Protein AF-A0A1E1MV03-F1 (afdb_monomer_lite)

Organism: Rhynchosporium secalis (NCBI:txid38038)

Sequence (257 aa):
MDQTIGVPTTKFIETSKAFRKHVPEEVHEWYLGQHVKPTSQPSYDAFQYYTRLSGRIHGRNLVVDVDIGSNMWRLMNLSSTDSVNEWMGYHSKKLLHQEIGTISNITVPQETLIANGTFTLPKSSDPQYKEWKTLYIPELEIFVTDMKKFLTEYKYEPFLRVFSQQNFNTSKSAKQQGEKSMPENWSQEPHDREIMRMAAFGAGRGKLTMCVREYEHYMGDEAASYVFGGISQTELVPFAIIAALRQRYTETQKRGT

Secondary structure (DSSP, 8-state):
----------EEEEE---SSTTS---EEEEEEEEEE---SS----TTSEEEEEEEEETTEEEEEEEETTTTEEEEEEESS--HHHHIIIIIHHHGGGS--------PPPPEEEEEEEE-BPPPS--TTSTT---EEEGGGTEEETTHHHHHHBGGGGGG-EEEESTT----S-HHHHHHHTS-SS--SSPPTTEEEEES-SSS-SSS--EEE--STTSSS-HHHHTT--S--TTTHHHHHHHHHHHHHHHHTT-SB-

pLDDT: mean 73.84, std 18.38, range [27.19, 98.06]

Structure (mmCIF, N/CA/C/O backbone):
data_AF-A0A1E1MV03-F1
#
_entry.id   AF-A0A1E1MV03-F1
#
loop_
_atom_site.group_PDB
_atom_site.id
_atom_site.type_symbol
_atom_site.label_atom_id
_atom_site.label_alt_id
_atom_site.label_comp_id
_atom_site.label_asym_id
_atom_site.label_entity_id
_atom_site.label_seq_id
_atom_site.pdbx_PDB_ins_code
_atom_site.Cartn_x
_atom_site.Cartn_y
_atom_site.Cartn_z
_atom_site.occupancy
_atom_site.B_iso_or_equiv
_atom_site.auth_seq_id
_atom_site.auth_comp_id
_atom_site.auth_asym_id
_atom_site.auth_atom_id
_atom_site.pdbx_PDB_model_num
ATOM 1 N N . MET A 1 1 ? -19.803 19.489 -19.032 1.00 32.94 1 MET A N 1
ATOM 2 C CA . MET A 1 1 ? -19.034 18.230 -18.982 1.00 32.94 1 MET A CA 1
ATOM 3 C C . MET A 1 1 ? -18.950 17.848 -17.522 1.00 32.94 1 MET A C 1
ATOM 5 O O . MET A 1 1 ? -18.260 18.540 -16.784 1.00 32.94 1 MET A O 1
ATOM 9 N N . ASP A 1 2 ? -19.720 16.847 -17.102 1.00 27.19 2 ASP A N 1
ATOM 10 C CA . ASP A 1 2 ? -19.677 16.338 -15.732 1.00 27.19 2 ASP A CA 1
ATOM 11 C C . ASP A 1 2 ? -18.295 15.748 -15.460 1.00 27.19 2 ASP A C 1
ATOM 13 O O . ASP A 1 2 ? -17.947 14.672 -15.946 1.00 27.19 2 ASP A O 1
ATOM 17 N N . GLN A 1 3 ? -17.479 16.479 -14.702 1.00 32.75 3 GLN A N 1
ATOM 18 C CA . GLN A 1 3 ? -16.301 15.914 -14.068 1.00 32.75 3 GLN A CA 1
ATOM 19 C C . GLN A 1 3 ? -16.806 15.064 -12.907 1.00 32.75 3 GLN A C 1
ATOM 21 O O . GLN A 1 3 ? -16.919 15.536 -11.779 1.00 32.75 3 GLN A O 1
ATOM 26 N N . THR A 1 4 ? -17.145 13.805 -13.180 1.00 38.56 4 THR A N 1
ATOM 27 C CA . THR A 1 4 ? -17.247 12.811 -12.115 1.00 38.56 4 THR A CA 1
ATOM 28 C C . THR A 1 4 ? -15.887 12.766 -11.433 1.00 38.56 4 THR A C 1
ATOM 30 O O . THR A 1 4 ? -14.943 12.177 -11.963 1.00 38.56 4 THR A O 1
ATOM 33 N N . ILE A 1 5 ? -15.780 13.444 -10.288 1.00 44.41 5 ILE A N 1
ATOM 34 C CA . ILE A 1 5 ? -14.702 13.274 -9.319 1.00 44.41 5 ILE A CA 1
ATOM 35 C C . ILE A 1 5 ? -14.559 11.765 -9.157 1.00 44.41 5 ILE A C 1
ATOM 37 O O . ILE A 1 5 ? -15.505 11.096 -8.741 1.00 44.41 5 ILE A O 1
ATOM 41 N N . GLY A 1 6 ? -13.434 11.215 -9.617 1.00 49.38 6 GLY A N 1
ATOM 42 C CA . GLY A 1 6 ? -13.245 9.773 -9.671 1.00 49.38 6 GLY A CA 1
ATOM 43 C C . GLY A 1 6 ? -13.459 9.196 -8.281 1.00 49.38 6 GLY A C 1
ATOM 44 O O . GLY A 1 6 ? -12.693 9.500 -7.369 1.00 49.38 6 GLY A O 1
ATOM 45 N N . VAL A 1 7 ? -14.516 8.399 -8.104 1.00 52.88 7 VAL A N 1
ATOM 46 C CA . VAL A 1 7 ? -14.762 7.708 -6.838 1.00 52.88 7 VAL A CA 1
ATOM 47 C C . VAL A 1 7 ? -13.507 6.882 -6.542 1.00 52.88 7 VAL A C 1
ATOM 49 O O . VAL A 1 7 ? -13.113 6.071 -7.390 1.00 52.88 7 VAL A O 1
ATOM 52 N N . PRO A 1 8 ? -12.826 7.098 -5.400 1.00 61.25 8 PRO A N 1
ATOM 53 C CA . PRO A 1 8 ? -11.592 6.390 -5.106 1.00 61.25 8 PRO A CA 1
ATOM 54 C C . PRO A 1 8 ? -11.858 4.885 -5.125 1.00 61.25 8 PRO A C 1
ATOM 56 O O . PRO A 1 8 ? -12.800 4.398 -4.500 1.00 61.25 8 PRO A O 1
ATOM 59 N N . THR A 1 9 ? -11.040 4.153 -5.883 1.00 66.19 9 THR A N 1
ATOM 60 C CA . THR A 1 9 ? -11.111 2.693 -5.959 1.00 66.19 9 THR A CA 1
ATOM 61 C C . THR A 1 9 ? -10.779 2.126 -4.585 1.00 66.19 9 THR A C 1
ATOM 63 O O . THR A 1 9 ? -9.642 2.237 -4.139 1.00 66.19 9 THR A O 1
ATOM 66 N N . THR A 1 10 ? -11.773 1.556 -3.912 1.00 80.81 10 THR A N 1
ATOM 67 C CA . THR A 1 10 ? -11.612 0.971 -2.573 1.00 80.81 10 THR A CA 1
ATOM 68 C C . THR A 1 10 ? -11.883 -0.517 -2.508 1.00 80.81 10 THR A C 1
ATOM 70 O O . THR A 1 10 ? -11.668 -1.123 -1.466 1.00 80.81 10 THR A O 1
ATOM 73 N N . LYS A 1 11 ? -12.333 -1.106 -3.614 1.00 87.00 11 LYS A N 1
ATOM 74 C CA . LYS A 1 11 ? -12.396 -2.548 -3.800 1.00 87.00 11 LYS A CA 1
ATOM 75 C C . LYS A 1 11 ? -11.486 -2.920 -4.958 1.00 87.00 11 LYS A C 1
ATOM 77 O O . LYS A 1 11 ? -11.625 -2.358 -6.047 1.00 87.00 11 LYS A O 1
ATOM 82 N N . PHE A 1 12 ? -10.591 -3.863 -4.720 1.00 85.62 12 PHE A N 1
ATOM 83 C CA . PHE A 1 12 ? -9.707 -4.431 -5.723 1.00 85.62 12 PHE A CA 1
ATOM 84 C C . PHE A 1 12 ? -10.009 -5.912 -5.875 1.00 85.62 12 PHE A C 1
ATOM 86 O O . PHE A 1 12 ? -10.357 -6.587 -4.908 1.00 85.62 12 PHE A O 1
ATOM 93 N N . ILE A 1 13 ? -9.904 -6.380 -7.111 1.00 85.00 13 ILE A N 1
ATOM 94 C CA . ILE A 1 13 ? -10.060 -7.782 -7.461 1.00 85.00 13 ILE A CA 1
ATOM 95 C C . ILE A 1 13 ? -8.696 -8.259 -7.930 1.00 85.00 13 ILE A C 1
ATOM 97 O O . ILE A 1 13 ? -8.149 -7.714 -8.889 1.00 85.00 13 ILE A O 1
ATOM 101 N N . GLU A 1 14 ? -8.153 -9.238 -7.230 1.00 81.88 14 GLU A N 1
ATOM 102 C CA . GLU A 1 14 ? -6.988 -9.991 -7.658 1.00 81.88 14 GLU A CA 1
ATOM 103 C C . GLU A 1 14 ? -7.480 -11.230 -8.407 1.00 81.88 14 GLU A C 1
ATOM 105 O O . GLU A 1 14 ? -8.328 -11.982 -7.926 1.00 81.88 14 GLU A O 1
ATOM 110 N N . THR A 1 15 ? -6.952 -11.394 -9.615 1.00 75.62 15 THR A N 1
ATOM 111 C CA . THR A 1 15 ? -7.171 -12.556 -10.475 1.00 75.62 15 THR A CA 1
ATOM 112 C C . THR A 1 15 ? -5.808 -13.153 -10.783 1.00 75.62 15 THR A C 1
ATOM 114 O O . THR A 1 15 ? -4.986 -12.487 -11.423 1.00 75.62 15 THR A O 1
ATOM 117 N N . SER A 1 16 ? -5.561 -14.387 -10.354 1.00 66.75 16 SER A N 1
ATOM 118 C CA . SER A 1 16 ? -4.371 -15.131 -10.758 1.00 66.75 16 SER A CA 1
ATOM 119 C C . SER A 1 16 ? -4.636 -15.788 -12.111 1.00 66.75 16 SER A C 1
ATOM 121 O O . SER A 1 16 ? -5.522 -16.629 -12.274 1.00 66.75 16 SER A O 1
ATOM 123 N N . LYS A 1 17 ? -3.876 -15.392 -13.135 1.00 59.03 17 LYS A N 1
ATOM 124 C CA . LYS A 1 17 ? -3.863 -16.144 -14.392 1.00 59.03 17 LYS A CA 1
ATOM 125 C C . LYS A 1 17 ? -2.890 -17.291 -14.212 1.00 59.03 17 LYS A C 1
ATOM 127 O O . LYS A 1 17 ? -1.735 -17.171 -14.604 1.00 59.03 17 LYS A O 1
ATOM 132 N N . ALA A 1 18 ? -3.378 -18.395 -13.651 1.00 51.00 18 ALA A N 1
ATOM 133 C CA . ALA A 1 18 ? -2.591 -19.610 -13.551 1.00 51.00 18 ALA A CA 1
ATOM 134 C C . ALA A 1 18 ? -1.986 -19.939 -14.925 1.00 51.00 18 ALA A C 1
ATOM 136 O O . ALA A 1 18 ? -2.701 -20.180 -15.902 1.00 51.00 18 ALA A O 1
ATOM 137 N N . PHE A 1 19 ? -0.655 -19.983 -15.004 1.00 47.25 19 PHE A N 1
ATOM 138 C CA . PHE A 1 19 ? 0.051 -20.396 -16.221 1.00 47.25 19 PHE A CA 1
ATOM 139 C C . PHE A 1 19 ? -0.283 -21.855 -16.604 1.00 47.25 19 PHE A C 1
ATOM 141 O O . PHE A 1 19 ? -0.036 -22.300 -17.727 1.00 47.25 19 PHE A O 1
ATOM 148 N N . ARG A 1 20 ? -0.889 -22.619 -15.680 1.00 47.34 20 ARG A N 1
ATOM 149 C CA . ARG A 1 20 ? -1.294 -24.017 -15.853 1.00 47.34 20 ARG A CA 1
ATOM 150 C C . ARG A 1 20 ? -2.813 -24.142 -16.012 1.00 47.34 20 ARG A C 1
ATOM 152 O O . ARG A 1 20 ? -3.569 -23.765 -15.125 1.00 47.34 20 ARG A O 1
ATOM 159 N N . LYS A 1 21 ? -3.238 -24.784 -17.109 1.00 47.09 21 LYS A N 1
ATOM 160 C CA . LYS A 1 21 ? -4.629 -25.014 -17.573 1.00 47.09 21 LYS A CA 1
ATOM 161 C C . LYS A 1 21 ? -5.604 -25.704 -16.586 1.00 47.09 21 LYS A C 1
ATOM 163 O O . LYS A 1 21 ? -6.728 -25.997 -16.985 1.00 47.09 21 LYS A O 1
ATOM 168 N N . HIS A 1 22 ? -5.213 -25.991 -15.343 1.00 46.56 22 HIS A N 1
ATOM 169 C CA . HIS A 1 22 ? -5.982 -26.837 -14.415 1.00 46.56 22 HIS A CA 1
ATOM 170 C C . HIS A 1 22 ? -6.118 -26.303 -12.980 1.00 46.56 22 HIS A C 1
ATOM 172 O O . HIS A 1 22 ? 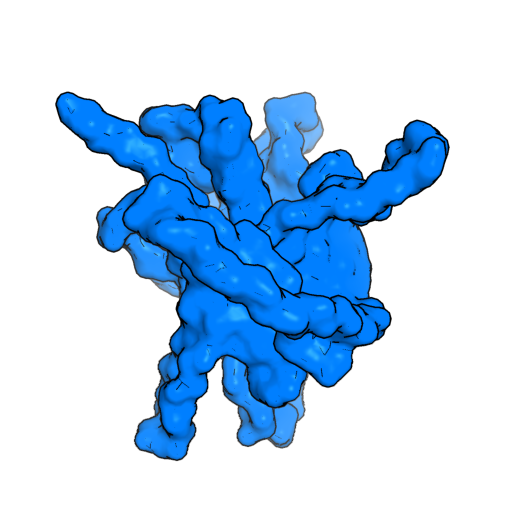-6.673 -27.010 -12.144 1.00 46.56 22 HIS A O 1
ATOM 178 N N . VAL A 1 23 ? -5.660 -25.083 -12.677 1.00 53.06 23 VAL A N 1
ATOM 179 C CA . VAL A 1 23 ? -5.950 -24.445 -11.380 1.00 53.06 23 VAL A CA 1
ATOM 180 C C . VAL A 1 23 ? -7.194 -23.563 -11.551 1.00 53.06 23 VAL A C 1
ATOM 182 O O . VAL A 1 23 ? -7.203 -22.749 -12.478 1.00 53.06 23 VAL A O 1
ATOM 185 N N . PRO A 1 24 ? -8.257 -23.735 -10.738 1.00 55.41 24 PRO A N 1
ATOM 186 C CA . PRO A 1 24 ? -9.408 -22.838 -10.762 1.00 55.41 24 PRO A CA 1
ATOM 187 C C . PRO A 1 24 ? -8.958 -21.390 -10.553 1.00 55.41 24 PRO A C 1
ATOM 189 O O . PRO A 1 24 ? -8.095 -21.133 -9.719 1.00 55.41 24 PRO A O 1
ATOM 192 N N . GLU A 1 25 ? -9.538 -20.454 -11.301 1.00 60.59 25 GLU A N 1
ATOM 193 C CA . GLU A 1 25 ? -9.303 -19.025 -11.091 1.00 60.59 25 GLU A CA 1
ATOM 194 C C . GLU A 1 25 ? -9.813 -18.647 -9.691 1.00 60.59 25 GLU A C 1
ATOM 196 O O . GLU A 1 25 ? -11.020 -18.628 -9.441 1.00 60.59 25 GLU A O 1
ATOM 201 N N . GLU A 1 26 ? -8.894 -18.407 -8.752 1.00 63.81 26 GLU A N 1
ATOM 202 C CA . GLU A 1 26 ? -9.243 -17.873 -7.440 1.00 63.81 26 GLU A CA 1
ATOM 203 C C . GLU A 1 26 ? -9.397 -16.356 -7.563 1.00 63.81 26 GLU A C 1
ATOM 205 O O . GLU A 1 26 ? -8.480 -15.640 -7.968 1.00 63.81 26 GLU A O 1
ATOM 210 N N . VAL A 1 27 ? -10.593 -15.868 -7.238 1.00 72.38 27 VAL A N 1
ATOM 211 C CA . VAL A 1 27 ? -10.884 -14.436 -7.185 1.00 72.38 27 VAL A CA 1
ATOM 212 C C . VAL A 1 27 ? -10.707 -13.978 -5.746 1.00 72.38 27 VAL A C 1
ATOM 214 O O . VAL A 1 27 ? -11.454 -14.396 -4.856 1.00 72.38 27 VAL A O 1
ATOM 217 N N . HIS A 1 28 ? -9.730 -13.106 -5.517 1.00 83.12 28 HIS A N 1
ATOM 218 C CA . HIS A 1 28 ? -9.475 -12.527 -4.204 1.00 83.12 28 HIS A CA 1
ATOM 219 C C . HIS A 1 28 ? -9.938 -11.073 -4.168 1.00 83.12 28 HIS A C 1
ATOM 221 O O . HIS A 1 28 ? -9.648 -10.275 -5.060 1.00 83.12 28 HIS A O 1
ATOM 227 N N . GLU A 1 29 ? -10.685 -10.722 -3.126 1.00 89.69 29 GLU A N 1
ATOM 228 C CA . GLU A 1 29 ? -11.199 -9.370 -2.941 1.00 89.69 29 GLU A CA 1
ATOM 229 C C . GLU A 1 29 ? -10.409 -8.647 -1.857 1.00 89.69 29 GLU A C 1
ATOM 231 O O . GLU A 1 29 ? -10.192 -9.173 -0.762 1.00 89.69 29 GLU A O 1
ATOM 236 N N . TRP A 1 30 ? -10.021 -7.416 -2.170 1.00 91.88 30 TRP A N 1
ATOM 237 C CA . TRP A 1 30 ? -9.273 -6.548 -1.276 1.00 91.88 30 TRP A CA 1
ATOM 238 C C . TRP A 1 30 ? -10.009 -5.233 -1.067 1.00 91.88 30 TRP A C 1
ATOM 240 O O . TRP A 1 30 ? -10.525 -4.635 -2.014 1.00 91.88 30 TRP A O 1
ATOM 250 N N . TYR A 1 31 ? -10.013 -4.754 0.170 1.00 93.19 31 TYR A N 1
ATOM 251 C CA . TYR A 1 31 ? -10.761 -3.584 0.603 1.00 93.19 31 TYR A CA 1
ATOM 252 C C . TYR A 1 31 ? -9.829 -2.542 1.208 1.00 93.19 31 TYR A C 1
ATOM 254 O O . TYR A 1 31 ? -9.011 -2.860 2.065 1.00 93.19 31 TYR A O 1
ATOM 262 N N . LEU A 1 32 ? -9.957 -1.293 0.765 1.00 93.75 32 LEU A N 1
ATOM 263 C CA . LEU A 1 32 ? -9.176 -0.154 1.237 1.00 93.75 32 LEU A CA 1
ATOM 264 C C . LEU A 1 32 ? -10.073 0.792 2.035 1.00 93.75 32 LEU A C 1
ATOM 266 O O . LEU A 1 32 ? -10.934 1.473 1.470 1.00 93.75 32 LEU A O 1
ATOM 270 N N . GLY A 1 33 ? -9.876 0.816 3.350 1.00 92.31 33 GLY A N 1
ATOM 271 C CA . GLY A 1 33 ? -10.634 1.635 4.292 1.00 92.31 33 GLY A CA 1
ATOM 272 C C . GLY A 1 33 ? -9.745 2.614 5.054 1.00 92.31 33 GLY A C 1
ATOM 273 O O . GLY A 1 33 ? -8.547 2.395 5.223 1.00 92.31 33 GLY A O 1
ATOM 274 N N . GLN A 1 34 ? -10.332 3.715 5.519 1.00 91.94 34 GLN A N 1
ATOM 275 C CA . GLN A 1 34 ? -9.662 4.670 6.406 1.00 91.94 34 GLN A CA 1
ATOM 276 C C . GLN A 1 34 ? -10.035 4.382 7.856 1.00 91.94 34 GLN A C 1
ATOM 278 O O . GLN A 1 34 ? -11.203 4.137 8.157 1.00 91.94 34 GLN A O 1
ATOM 283 N N . HIS A 1 35 ? -9.042 4.435 8.740 1.00 92.94 35 HIS A N 1
ATOM 284 C CA . HIS A 1 35 ? -9.184 4.106 10.153 1.00 92.94 35 HIS A CA 1
ATOM 285 C C . HIS A 1 35 ? -8.615 5.206 11.035 1.00 92.94 35 HIS A C 1
ATOM 287 O O . HIS A 1 35 ? -7.607 5.841 10.712 1.00 92.94 35 HIS A O 1
ATOM 293 N N . VAL A 1 36 ? -9.262 5.384 12.184 1.00 90.81 36 VAL A N 1
ATOM 294 C CA . VAL A 1 36 ? -8.846 6.315 13.231 1.00 90.81 36 VAL A CA 1
ATOM 295 C C . VAL A 1 36 ? -8.849 5.560 14.554 1.00 90.81 36 VAL A C 1
ATOM 297 O O . VAL A 1 36 ? -9.871 5.005 14.952 1.00 90.81 36 VAL A O 1
ATOM 300 N N . LYS A 1 37 ? -7.699 5.524 15.227 1.00 89.88 37 LYS A N 1
ATOM 301 C CA . LYS A 1 37 ? -7.509 4.882 16.532 1.00 89.88 37 LYS A CA 1
ATOM 302 C C . LYS A 1 37 ? -6.808 5.871 17.470 1.00 89.88 37 LYS A C 1
ATOM 304 O O . LYS A 1 37 ? -5.606 5.752 17.696 1.00 89.88 37 LYS A O 1
ATOM 309 N N . PRO A 1 38 ? -7.533 6.893 17.952 1.00 84.62 38 PRO A N 1
ATOM 310 C CA . PRO A 1 38 ? -6.928 7.989 18.690 1.00 84.62 38 PRO A CA 1
ATOM 311 C C . PRO A 1 38 ? -6.512 7.534 20.091 1.00 84.62 38 PRO A C 1
ATOM 313 O O . PRO A 1 38 ? -7.157 6.677 20.700 1.00 84.62 38 PRO A O 1
ATOM 316 N N . THR A 1 39 ? -5.451 8.135 20.620 1.00 85.62 39 THR A N 1
ATOM 317 C CA . THR A 1 39 ? -5.085 8.019 22.035 1.00 85.62 39 THR A CA 1
ATOM 318 C C . THR A 1 39 ? -5.844 9.050 22.871 1.00 85.62 39 THR A C 1
ATOM 320 O O . THR A 1 39 ? -6.287 10.080 22.367 1.00 85.62 39 THR A O 1
ATOM 323 N N . SER A 1 40 ? -6.005 8.792 24.171 1.00 85.19 40 SER A N 1
ATOM 324 C CA . SER A 1 40 ? -6.704 9.705 25.093 1.00 85.19 40 SER A CA 1
ATOM 325 C C . SER A 1 40 ? -5.974 11.035 25.317 1.00 85.19 40 SER A C 1
ATOM 327 O O . SER A 1 40 ? -6.588 12.005 25.754 1.00 85.19 40 SER A O 1
ATOM 329 N N . GLN A 1 41 ? -4.676 11.089 25.016 1.00 85.62 41 GLN A N 1
ATOM 330 C CA . GLN A 1 41 ? -3.859 12.299 25.045 1.00 85.62 41 GLN A CA 1
ATOM 331 C C . GLN A 1 41 ? -3.305 12.601 23.648 1.00 85.62 41 GLN A C 1
ATOM 333 O O . GLN A 1 41 ? -3.108 11.657 22.874 1.00 85.62 41 GLN A O 1
ATOM 338 N N . PRO A 1 42 ? -3.023 13.880 23.320 1.00 79.56 42 PRO A N 1
ATOM 339 C CA . PRO A 1 42 ? -2.330 14.235 22.089 1.00 79.56 42 PRO A CA 1
ATOM 340 C C . PRO A 1 42 ? -0.997 13.493 22.008 1.00 79.56 42 PRO A C 1
ATOM 342 O O . PRO A 1 42 ? -0.128 13.671 22.860 1.00 79.56 42 PRO A O 1
ATOM 345 N N . SER A 1 43 ? -0.850 12.660 20.986 1.00 82.75 43 SER A N 1
ATOM 346 C CA . SER A 1 43 ? 0.365 11.898 20.735 1.00 82.75 43 SER A CA 1
ATOM 347 C C . SER A 1 43 ? 0.760 12.025 19.268 1.00 82.75 43 SER A C 1
ATOM 349 O O . SER A 1 43 ? -0.093 12.226 18.401 1.00 82.75 43 SER A O 1
ATOM 351 N N . TYR A 1 44 ? 2.053 11.885 18.993 1.00 81.50 44 TYR A N 1
ATOM 352 C CA . TYR A 1 44 ? 2.591 11.722 17.641 1.00 81.50 44 TYR A CA 1
ATOM 353 C C . TYR A 1 44 ? 2.840 10.244 17.307 1.00 81.50 44 TYR A C 1
ATOM 355 O O . TYR A 1 44 ? 3.549 9.943 16.350 1.00 81.50 44 TYR A O 1
ATOM 363 N N . ASP A 1 45 ? 2.276 9.324 18.099 1.00 90.12 45 ASP A N 1
ATOM 364 C CA . ASP A 1 45 ? 2.380 7.891 17.847 1.00 90.12 45 ASP A CA 1
ATOM 365 C C . ASP A 1 45 ? 1.799 7.541 16.478 1.00 90.12 45 ASP A C 1
ATOM 367 O O . ASP A 1 45 ? 0.721 8.013 16.093 1.00 90.12 45 ASP A O 1
ATOM 371 N N . ALA A 1 46 ? 2.514 6.673 15.769 1.00 92.81 46 ALA A N 1
ATOM 372 C CA . ALA A 1 46 ? 2.091 6.164 14.478 1.00 92.81 46 ALA A CA 1
ATOM 373 C C . ALA A 1 46 ? 0.797 5.341 14.586 1.00 92.81 46 ALA A C 1
ATOM 375 O O . ALA A 1 46 ? 0.462 4.782 15.632 1.00 92.81 46 ALA A O 1
ATOM 376 N N . PHE A 1 47 ? 0.089 5.217 13.465 1.00 94.50 47 PHE A N 1
ATOM 377 C CA . PHE A 1 47 ? -1.156 4.456 13.329 1.00 94.50 47 PHE A CA 1
ATOM 378 C C . PHE A 1 47 ? -2.323 4.961 14.196 1.00 94.50 47 PHE A C 1
ATOM 380 O O . PHE A 1 47 ? -3.276 4.218 14.440 1.00 94.50 47 PHE A O 1
ATOM 387 N N . GLN A 1 48 ? -2.311 6.236 14.598 1.00 93.06 48 GLN A N 1
ATOM 388 C CA . GLN A 1 48 ? -3.525 6.915 15.072 1.00 93.06 48 GLN A CA 1
ATOM 389 C C . GLN A 1 48 ? -4.489 7.242 13.922 1.00 93.06 48 GLN A C 1
ATOM 391 O O . GLN A 1 48 ? -5.705 7.194 14.103 1.00 93.06 48 GLN A O 1
ATOM 396 N N . TYR A 1 49 ? -3.952 7.527 12.733 1.00 92.00 49 TYR A N 1
ATOM 397 C CA . TYR A 1 49 ? -4.686 7.644 11.474 1.00 92.00 49 TYR A CA 1
ATOM 398 C C . TYR A 1 49 ? -3.964 6.816 10.417 1.00 92.00 49 TYR A C 1
ATOM 400 O O . TYR A 1 49 ? -2.778 7.026 10.168 1.00 92.00 49 TYR A O 1
ATOM 408 N N . TYR A 1 50 ? -4.656 5.871 9.792 1.00 95.44 50 TYR A N 1
ATOM 409 C CA . TYR A 1 50 ? -4.043 5.003 8.791 1.00 95.44 50 TYR A CA 1
ATOM 410 C C . TYR A 1 50 ? -5.055 4.545 7.746 1.00 95.44 50 TYR A C 1
ATOM 412 O O . TYR A 1 50 ? -6.269 4.565 7.952 1.00 95.44 50 TYR A O 1
ATOM 420 N N . THR A 1 51 ? -4.535 4.147 6.591 1.00 95.88 51 THR A N 1
ATOM 421 C CA . THR A 1 51 ? -5.308 3.466 5.552 1.00 95.88 51 THR A CA 1
ATOM 422 C C . THR A 1 51 ? -5.030 1.976 5.649 1.00 95.88 51 THR A C 1
ATOM 424 O O . THR A 1 51 ? -3.873 1.577 5.731 1.00 95.88 51 THR A O 1
ATOM 427 N N . ARG A 1 52 ? -6.075 1.160 5.637 1.00 96.62 52 ARG A N 1
ATOM 428 C CA . ARG A 1 52 ? -6.006 -0.289 5.775 1.00 96.62 52 ARG A CA 1
ATOM 429 C C . ARG A 1 52 ? -6.407 -0.958 4.471 1.00 96.62 52 ARG A C 1
ATOM 431 O O . ARG A 1 52 ? -7.541 -0.787 4.028 1.00 96.62 52 ARG A O 1
ATOM 438 N N . LEU A 1 53 ? -5.506 -1.743 3.888 1.00 96.06 53 LEU A N 1
ATOM 439 C CA . LEU A 1 53 ? -5.822 -2.689 2.822 1.00 96.06 53 LEU A CA 1
ATOM 440 C C . LEU A 1 53 ? -5.977 -4.082 3.438 1.00 96.06 53 LEU A C 1
ATOM 442 O O . LEU A 1 53 ? -4.995 -4.613 3.943 1.00 96.06 53 LEU A O 1
ATOM 446 N N . SER A 1 54 ? -7.164 -4.684 3.394 1.00 95.12 54 SER A N 1
ATOM 447 C CA . SER A 1 54 ? -7.391 -6.046 3.900 1.00 95.12 54 SER A CA 1
ATOM 448 C C . SER A 1 54 ? -8.009 -6.951 2.843 1.00 95.12 54 SER A C 1
ATOM 450 O O . SER A 1 54 ? -8.733 -6.487 1.966 1.00 95.12 54 SER A O 1
ATOM 452 N N . GLY A 1 55 ? -7.723 -8.244 2.926 1.00 91.88 55 GLY A N 1
ATOM 453 C CA . GLY A 1 55 ? -8.233 -9.237 1.991 1.00 91.88 55 GLY A CA 1
ATOM 454 C C . GLY A 1 55 ? -7.822 -10.643 2.397 1.00 91.88 55 GLY A C 1
ATOM 455 O O . GLY A 1 55 ? -7.301 -10.872 3.495 1.00 91.88 55 GLY A O 1
ATOM 456 N N . ARG A 1 56 ? -8.078 -11.602 1.510 1.00 86.75 56 ARG A N 1
ATOM 457 C CA . ARG A 1 56 ? -7.761 -13.010 1.748 1.00 86.75 56 ARG A CA 1
ATOM 458 C C . ARG A 1 56 ? -6.967 -13.575 0.584 1.00 86.75 56 ARG A C 1
ATOM 460 O O . ARG A 1 56 ? -7.430 -13.490 -0.544 1.00 86.75 56 ARG A O 1
ATOM 467 N N . ILE A 1 57 ? -5.838 -14.211 0.887 1.00 77.12 57 ILE A N 1
ATOM 468 C CA . ILE A 1 57 ? -4.979 -14.886 -0.092 1.00 77.12 57 ILE A CA 1
ATOM 469 C C . ILE A 1 57 ? -4.533 -16.242 0.466 1.00 77.12 57 ILE A C 1
ATOM 471 O O . ILE A 1 57 ? -4.136 -16.339 1.631 1.00 77.12 57 ILE A O 1
ATOM 475 N N . HIS A 1 58 ? -4.673 -17.309 -0.325 1.00 72.81 58 HIS A N 1
ATOM 476 C CA . HIS A 1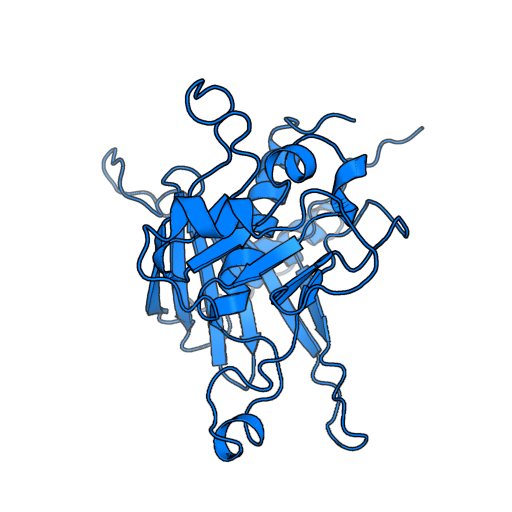 58 ? -4.325 -18.695 0.051 1.00 72.81 58 HIS A CA 1
ATOM 477 C C . HIS A 1 58 ? -4.818 -19.111 1.446 1.00 72.81 58 HIS A C 1
ATOM 479 O O . HIS A 1 58 ? -4.079 -19.637 2.280 1.00 72.81 58 HIS A O 1
ATOM 485 N N . GLY A 1 59 ? -6.080 -18.800 1.746 1.00 76.50 59 GLY A N 1
ATOM 486 C CA . GLY A 1 59 ? -6.706 -19.142 3.022 1.00 76.50 59 GLY A CA 1
ATOM 487 C C . GLY A 1 59 ? -6.325 -18.251 4.211 1.00 76.50 59 GLY A C 1
ATOM 488 O O . GLY A 1 59 ? -6.994 -18.354 5.238 1.00 76.50 59 GLY A O 1
ATOM 489 N N . ARG A 1 60 ? -5.347 -17.344 4.078 1.00 84.38 60 ARG A N 1
ATOM 490 C CA . ARG A 1 60 ? -4.922 -16.396 5.123 1.00 84.38 60 ARG A CA 1
ATOM 491 C C . ARG A 1 60 ? -5.643 -15.062 4.977 1.00 84.38 60 ARG A C 1
ATOM 493 O O . ARG A 1 60 ? -5.771 -14.551 3.868 1.00 84.38 60 ARG A O 1
ATOM 500 N N . ASN A 1 61 ? -6.084 -14.489 6.093 1.00 91.62 61 ASN A N 1
ATOM 501 C CA . ASN A 1 61 ? -6.651 -13.142 6.121 1.00 91.62 61 ASN A CA 1
ATOM 502 C C . ASN A 1 61 ? -5.510 -12.164 6.395 1.00 91.62 61 ASN A C 1
ATOM 504 O O . ASN A 1 61 ? -4.921 -12.196 7.472 1.00 91.62 61 ASN A O 1
ATOM 508 N N . LEU A 1 62 ? -5.172 -11.328 5.422 1.00 92.94 62 LEU A N 1
ATOM 509 C CA . LEU A 1 62 ? -4.043 -10.413 5.523 1.00 92.94 62 LEU A CA 1
ATOM 510 C C . LEU A 1 62 ? -4.513 -8.975 5.548 1.00 92.94 62 LEU A C 1
ATOM 512 O O . LEU A 1 62 ? -5.558 -8.619 4.997 1.00 92.94 62 LEU A O 1
ATOM 516 N N . VAL A 1 63 ? -3.683 -8.143 6.161 1.00 95.75 63 VAL A N 1
ATOM 517 C CA . VAL A 1 63 ? -3.894 -6.711 6.186 1.00 95.75 63 VAL A CA 1
ATOM 518 C C . VAL A 1 63 ? -2.576 -5.956 6.111 1.00 95.75 63 VAL A C 1
ATOM 520 O O . VAL A 1 63 ? -1.596 -6.340 6.747 1.00 95.75 63 VAL A O 1
ATOM 523 N N . VAL A 1 64 ? -2.570 -4.868 5.348 1.00 97.56 64 VAL A N 1
ATOM 524 C CA . VAL A 1 64 ? -1.503 -3.872 5.336 1.00 97.56 64 VAL A CA 1
ATOM 525 C C . VAL A 1 64 ? -2.082 -2.540 5.792 1.00 97.56 64 VAL A C 1
ATOM 527 O O . VAL A 1 64 ? 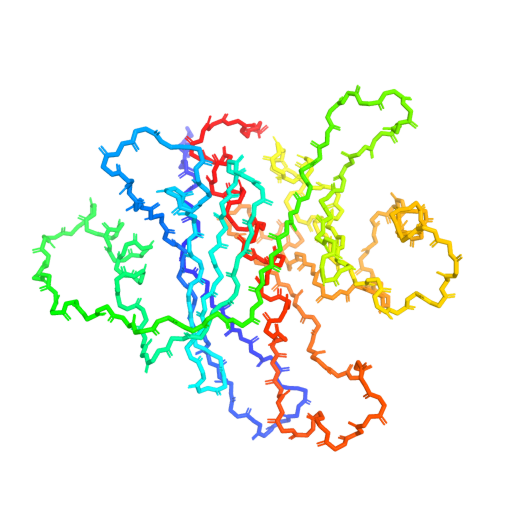-2.921 -1.953 5.107 1.00 97.56 64 VAL A O 1
ATOM 530 N N . ASP A 1 65 ? -1.610 -2.051 6.934 1.00 97.94 65 ASP A N 1
ATOM 531 C CA . ASP A 1 65 ? -1.897 -0.693 7.384 1.00 97.94 65 ASP A CA 1
ATOM 532 C C . ASP A 1 65 ? -0.790 0.247 6.914 1.00 97.94 65 ASP A C 1
ATOM 534 O O . ASP A 1 65 ? 0.396 -0.057 7.054 1.00 97.94 65 ASP A O 1
ATOM 538 N N . VAL A 1 66 ? -1.186 1.407 6.399 1.00 98.06 66 VAL A N 1
ATOM 539 C CA . VAL A 1 66 ? -0.306 2.463 5.899 1.00 98.06 66 VAL A CA 1
ATOM 540 C C . VAL A 1 66 ? -0.621 3.763 6.631 1.00 98.06 66 VAL A C 1
ATOM 542 O O . VAL A 1 66 ? -1.685 4.360 6.444 1.00 98.06 66 VAL A O 1
ATOM 545 N N . ASP A 1 67 ? 0.323 4.227 7.441 1.00 96.38 67 ASP A N 1
ATOM 546 C CA . ASP A 1 67 ? 0.307 5.559 8.035 1.00 96.38 67 ASP A CA 1
ATOM 547 C C . ASP A 1 67 ? 1.130 6.502 7.148 1.00 96.38 67 ASP A C 1
ATOM 549 O O . ASP A 1 67 ? 2.362 6.535 7.192 1.00 96.38 67 ASP A O 1
ATOM 553 N N . ILE A 1 68 ? 0.427 7.273 6.316 1.00 93.31 68 ILE A N 1
ATOM 554 C CA . ILE A 1 68 ? 1.039 8.260 5.416 1.00 93.31 68 ILE A CA 1
ATOM 555 C C . ILE A 1 68 ? 1.690 9.408 6.198 1.00 93.31 68 ILE A C 1
ATOM 557 O O . ILE A 1 68 ? 2.687 9.956 5.738 1.00 93.31 68 ILE A O 1
ATOM 561 N N . GLY A 1 69 ? 1.143 9.789 7.357 1.00 90.62 69 GLY A N 1
ATOM 562 C CA . GLY A 1 69 ? 1.662 10.905 8.150 1.00 90.62 69 GLY A CA 1
ATOM 563 C C . GLY A 1 69 ? 3.030 10.590 8.749 1.00 90.62 69 GLY A C 1
ATOM 564 O O . GLY A 1 69 ? 3.937 11.419 8.690 1.00 90.62 69 GLY A O 1
ATOM 565 N N . SER A 1 70 ? 3.182 9.364 9.244 1.00 92.62 70 SER A N 1
ATOM 566 C CA . SER A 1 70 ? 4.422 8.863 9.848 1.00 92.62 70 SER A CA 1
ATOM 567 C C . SER A 1 70 ? 5.355 8.184 8.834 1.00 92.62 70 SER A C 1
ATOM 569 O O . SER A 1 70 ? 6.484 7.839 9.168 1.00 92.62 70 SER A O 1
ATOM 571 N N . ASN A 1 71 ? 4.906 7.995 7.588 1.00 94.88 71 ASN A N 1
ATOM 572 C CA . ASN A 1 71 ? 5.555 7.171 6.563 1.00 94.88 71 ASN A CA 1
ATOM 573 C C . ASN A 1 71 ? 5.870 5.741 7.038 1.00 94.88 71 ASN A C 1
ATOM 575 O O . ASN A 1 71 ? 6.972 5.227 6.829 1.00 94.88 71 ASN A O 1
ATOM 579 N N . MET A 1 72 ? 4.905 5.107 7.702 1.00 97.00 72 MET A N 1
ATOM 580 C CA . MET A 1 72 ? 5.050 3.769 8.274 1.00 97.00 72 MET A CA 1
ATOM 581 C C . MET A 1 72 ? 4.055 2.788 7.671 1.00 97.00 72 MET A C 1
ATOM 583 O O . MET A 1 72 ? 2.957 3.161 7.254 1.00 97.00 72 MET A O 1
ATOM 587 N N . TRP A 1 73 ? 4.429 1.514 7.664 1.00 97.88 73 TRP A N 1
ATOM 588 C CA . TRP A 1 73 ? 3.552 0.425 7.257 1.00 97.88 73 TRP A CA 1
ATOM 589 C C . TRP A 1 73 ? 3.669 -0.765 8.211 1.00 97.88 73 TRP A C 1
ATOM 591 O O . TRP A 1 73 ? 4.694 -0.954 8.871 1.00 97.88 73 TRP A O 1
ATOM 601 N N . ARG A 1 74 ? 2.611 -1.575 8.292 1.00 97.31 74 ARG A N 1
ATOM 602 C CA . ARG A 1 74 ? 2.628 -2.875 8.979 1.00 97.31 74 ARG A CA 1
ATOM 603 C C . ARG A 1 74 ? 1.775 -3.892 8.234 1.00 97.31 74 ARG A C 1
ATOM 605 O O . ARG A 1 74 ? 0.646 -3.597 7.857 1.00 97.31 74 ARG A O 1
ATOM 612 N N . LEU A 1 75 ? 2.329 -5.080 8.043 1.00 96.06 75 LEU A N 1
ATOM 613 C CA . LEU A 1 75 ? 1.681 -6.261 7.493 1.00 96.06 75 LEU A CA 1
ATOM 614 C C . LEU A 1 75 ? 1.299 -7.184 8.654 1.00 96.06 75 LEU A C 1
ATOM 616 O O . LEU A 1 75 ? 2.137 -7.504 9.501 1.00 96.06 75 LEU A O 1
ATOM 620 N N . MET A 1 76 ? 0.044 -7.617 8.702 1.00 95.69 76 MET A N 1
ATOM 621 C CA . MET A 1 76 ? -0.479 -8.446 9.788 1.00 95.69 76 MET A CA 1
ATOM 622 C C . MET A 1 76 ? -1.349 -9.580 9.243 1.00 95.69 76 MET A C 1
ATOM 624 O O . MET A 1 76 ? -1.954 -9.469 8.176 1.00 95.69 76 MET A O 1
ATOM 628 N N . ASN A 1 77 ? -1.412 -10.670 10.004 1.00 93.88 77 ASN A N 1
ATOM 629 C CA . ASN A 1 77 ? -2.382 -11.743 9.823 1.00 93.88 77 ASN A CA 1
ATOM 630 C C . ASN A 1 77 ? -3.594 -11.492 10.723 1.00 93.88 77 ASN A C 1
ATOM 632 O O . ASN A 1 77 ? -3.440 -11.047 11.863 1.00 93.88 77 ASN A O 1
ATOM 636 N N . LEU A 1 78 ? -4.780 -11.836 10.236 1.00 94.94 78 LEU A N 1
ATOM 637 C CA . LEU A 1 78 ? -6.035 -11.717 10.964 1.00 94.94 78 LEU A CA 1
ATOM 638 C C . LEU A 1 78 ? -6.611 -13.098 11.287 1.00 94.94 78 LEU A C 1
ATOM 640 O O . LEU A 1 78 ? -6.571 -14.016 10.465 1.00 94.94 78 LEU A O 1
ATOM 644 N N . SER A 1 79 ? -7.206 -13.240 12.474 1.00 94.06 79 SER A N 1
ATOM 645 C CA . SER A 1 79 ? -7.873 -14.491 12.873 1.00 94.06 79 SER A CA 1
ATOM 646 C C . SER A 1 79 ? -9.114 -14.819 12.035 1.00 94.06 79 SER A C 1
ATOM 648 O O . SER A 1 79 ? -9.518 -15.975 11.948 1.00 94.06 79 SER A O 1
ATOM 650 N N . SER A 1 80 ? -9.724 -13.810 11.413 1.00 91.94 80 SER A N 1
ATOM 651 C CA . SER A 1 80 ? -10.899 -13.928 10.546 1.00 91.94 80 SER A CA 1
ATOM 652 C C . SER A 1 80 ? -10.935 -12.774 9.537 1.00 91.94 80 SER A C 1
ATOM 654 O O . SER A 1 80 ? -10.044 -11.924 9.524 1.00 91.94 80 SER A O 1
ATOM 656 N N . THR A 1 81 ? -11.933 -12.763 8.657 1.00 89.88 81 THR A N 1
ATOM 657 C CA . THR A 1 81 ? -12.122 -11.706 7.657 1.00 89.88 81 THR A CA 1
ATOM 658 C C . THR A 1 81 ? -12.389 -10.349 8.316 1.00 89.88 81 THR A C 1
ATOM 660 O O . THR A 1 81 ? -13.171 -10.249 9.261 1.00 89.88 81 THR A O 1
ATOM 663 N N . ASP A 1 82 ? -11.774 -9.287 7.790 1.00 91.81 82 ASP A N 1
ATOM 664 C CA . ASP A 1 82 ? -11.956 -7.918 8.289 1.00 91.81 82 ASP A CA 1
ATOM 665 C C . ASP A 1 82 ? -13.261 -7.291 7.772 1.00 91.81 82 ASP A C 1
ATOM 667 O O . ASP A 1 82 ? -13.269 -6.428 6.891 1.00 91.81 82 ASP A O 1
ATOM 671 N N . SER A 1 83 ? -14.381 -7.756 8.328 1.00 89.00 83 SER A N 1
ATOM 672 C CA . SER A 1 83 ? -15.722 -7.253 8.000 1.00 89.00 83 SER A CA 1
ATOM 673 C C . SER A 1 83 ? -15.882 -5.750 8.276 1.00 89.00 83 SER A C 1
ATOM 675 O O . SER A 1 83 ? -16.617 -5.068 7.559 1.00 89.00 83 SER A O 1
ATOM 677 N N . VAL A 1 84 ? -15.154 -5.214 9.269 1.00 88.81 84 VAL A N 1
ATOM 678 C CA . VAL A 1 84 ? -15.124 -3.777 9.583 1.00 88.81 84 VAL A CA 1
ATOM 679 C C . VAL A 1 84 ? -14.555 -3.014 8.390 1.00 88.81 84 VAL A C 1
ATOM 681 O O . VAL A 1 84 ? -15.178 -2.076 7.891 1.00 88.81 84 VAL A O 1
ATOM 684 N N . ASN A 1 85 ? -13.370 -3.413 7.922 1.00 92.19 85 ASN A N 1
ATOM 685 C CA . ASN A 1 85 ? -12.686 -2.722 6.839 1.00 92.19 85 ASN A CA 1
ATOM 686 C C . ASN A 1 85 ? -13.415 -2.879 5.501 1.00 92.19 85 ASN A C 1
ATOM 688 O O . ASN A 1 85 ? -13.483 -1.919 4.736 1.00 92.19 85 ASN A O 1
ATOM 692 N N . GLU A 1 86 ? -14.008 -4.043 5.235 1.00 89.44 86 GLU A N 1
ATOM 693 C CA . GLU A 1 86 ? -14.870 -4.249 4.068 1.00 89.44 86 GLU A CA 1
ATOM 694 C C . GLU A 1 86 ? -16.045 -3.259 4.063 1.00 89.44 86 GLU A C 1
ATOM 696 O O . GLU A 1 86 ? -16.295 -2.566 3.067 1.00 89.44 86 GLU A O 1
ATOM 701 N N . TRP A 1 87 ? -16.744 -3.143 5.195 1.00 84.06 87 TRP A N 1
ATOM 702 C CA . TRP A 1 87 ? -17.865 -2.222 5.323 1.00 84.06 87 TRP A CA 1
ATOM 703 C C . TRP A 1 87 ? -17.421 -0.765 5.165 1.00 84.06 87 TRP A C 1
ATOM 705 O O . TRP A 1 87 ? -18.003 -0.028 4.368 1.00 84.06 87 TRP A O 1
ATOM 715 N N . MET A 1 88 ? -16.347 -0.364 5.851 1.00 84.19 88 MET A N 1
ATOM 716 C CA . MET A 1 88 ? -15.792 0.992 5.782 1.00 84.19 88 MET A CA 1
ATOM 717 C C . MET A 1 88 ? -15.284 1.351 4.381 1.00 84.19 88 MET A C 1
ATOM 719 O O . MET A 1 88 ? -15.521 2.459 3.901 1.00 84.19 88 MET A O 1
ATOM 723 N N . GLY A 1 89 ? -14.590 0.428 3.717 1.00 83.56 89 GLY A N 1
ATOM 724 C CA . GLY A 1 89 ? -13.986 0.651 2.409 1.00 83.56 89 GLY A CA 1
ATOM 725 C C . GLY A 1 89 ? -15.007 0.669 1.275 1.00 83.56 89 GLY A C 1
ATOM 726 O O . GLY A 1 89 ? -14.877 1.480 0.355 1.00 83.56 89 GLY A O 1
ATOM 727 N N . TYR A 1 90 ? -16.033 -0.185 1.325 1.00 84.06 90 TYR A N 1
ATOM 728 C CA . TYR A 1 90 ? -16.904 -0.439 0.175 1.00 84.06 90 TYR A CA 1
ATOM 729 C C . TYR A 1 90 ? -18.396 -0.247 0.455 1.00 84.06 90 TYR A C 1
ATOM 731 O O . TYR A 1 90 ? -19.035 0.564 -0.219 1.00 84.06 90 TYR A O 1
ATOM 739 N N . HIS A 1 91 ? -18.968 -0.967 1.424 1.00 79.12 91 HIS A N 1
ATOM 740 C CA . HIS A 1 91 ? -20.427 -0.970 1.617 1.00 79.12 91 HIS A CA 1
ATOM 741 C C . HIS A 1 91 ? -20.963 0.379 2.102 1.00 79.12 91 HIS A C 1
ATOM 743 O O . HIS A 1 91 ? -21.963 0.858 1.571 1.00 79.12 91 HIS A O 1
ATOM 749 N N . SER A 1 92 ? -20.256 1.053 3.012 1.00 76.12 92 SER A N 1
ATOM 750 C CA . SER A 1 92 ? -20.612 2.392 3.505 1.00 76.12 92 SER A CA 1
ATOM 751 C C . SER A 1 92 ? -20.728 3.426 2.375 1.00 76.12 92 SER A C 1
ATOM 753 O O . SER A 1 92 ? -21.582 4.309 2.410 1.00 76.12 92 SER A O 1
ATOM 755 N N . LYS A 1 93 ? -19.921 3.281 1.316 1.00 72.75 93 LYS A N 1
ATOM 756 C CA . LYS A 1 93 ? -19.913 4.181 0.154 1.00 72.75 93 LYS A CA 1
ATOM 757 C C . LYS A 1 93 ? -21.067 3.915 -0.812 1.00 72.75 93 LYS A C 1
ATOM 759 O O . LYS A 1 93 ? -21.472 4.823 -1.534 1.00 72.75 93 LYS A O 1
ATOM 764 N N . LYS A 1 94 ? -21.616 2.694 -0.827 1.00 68.81 94 LYS A N 1
ATOM 765 C CA . LYS A 1 94 ? -22.819 2.353 -1.607 1.00 68.81 94 LYS A CA 1
ATOM 766 C C . LYS A 1 94 ? -24.101 2.889 -0.974 1.00 68.81 94 LYS A C 1
ATOM 768 O O . LYS A 1 94 ? -25.020 3.248 -1.703 1.00 68.81 94 LYS A O 1
ATOM 773 N N . LEU A 1 95 ? -24.133 3.010 0.355 1.00 60.97 95 LEU A N 1
ATOM 774 C CA . LEU A 1 95 ? -25.267 3.573 1.096 1.00 60.97 95 LEU A CA 1
ATOM 775 C C . LEU A 1 95 ? -25.508 5.061 0.803 1.00 60.97 95 LEU A C 1
ATOM 777 O O . LEU A 1 95 ? -26.607 5.548 1.022 1.00 60.97 95 LEU A O 1
ATOM 781 N N . LEU A 1 96 ? -24.541 5.777 0.215 1.00 54.94 96 LEU A N 1
ATOM 782 C CA . LEU A 1 96 ? -24.781 7.129 -0.312 1.00 54.94 96 LEU A CA 1
ATOM 783 C C . LEU A 1 96 ? -25.892 7.167 -1.386 1.00 54.94 96 LEU A C 1
ATOM 785 O O . LEU A 1 96 ? -26.382 8.246 -1.701 1.00 54.94 96 LEU A O 1
ATOM 789 N N . HIS A 1 97 ? -26.280 6.012 -1.946 1.00 52.59 97 HIS A N 1
ATOM 790 C CA . HIS A 1 97 ? -27.283 5.888 -3.008 1.00 52.59 97 HIS A CA 1
ATOM 791 C C . HIS A 1 97 ? -28.398 4.861 -2.696 1.00 52.59 97 HIS A C 1
ATOM 793 O O . HIS A 1 97 ? -29.181 4.546 -3.590 1.00 52.59 97 HIS A O 1
ATOM 799 N N . GLN A 1 98 ? -28.473 4.306 -1.474 1.00 53.81 98 GLN A N 1
ATOM 800 C CA . GLN A 1 98 ? -29.446 3.267 -1.074 1.00 53.81 98 GLN A CA 1
ATOM 801 C C . GLN A 1 98 ? -29.869 3.410 0.403 1.00 53.81 98 GLN A C 1
ATOM 803 O O . GLN A 1 98 ? -29.197 4.083 1.178 1.00 53.81 98 GLN A O 1
ATOM 808 N N . GLU A 1 99 ? -30.984 2.781 0.796 1.00 56.34 99 GLU A N 1
ATOM 809 C CA . GLU A 1 99 ? -31.482 2.769 2.182 1.00 56.34 99 GLU A CA 1
ATOM 810 C C . GLU A 1 99 ? -30.431 2.224 3.166 1.00 56.34 99 GLU A C 1
ATOM 812 O O . GLU A 1 99 ? -29.695 1.288 2.850 1.00 56.34 99 GLU A O 1
ATOM 817 N N . ILE A 1 100 ? -30.364 2.813 4.367 1.00 57.59 100 ILE A N 1
ATOM 818 C CA . ILE A 1 100 ? -29.440 2.424 5.442 1.00 57.59 100 ILE A CA 1
ATOM 819 C C . ILE A 1 100 ? -29.754 0.980 5.856 1.00 57.59 100 ILE A C 1
ATOM 821 O O . ILE A 1 100 ? -30.664 0.730 6.643 1.00 57.59 100 ILE A O 1
ATOM 825 N N . GLY A 1 101 ? -29.011 0.022 5.300 1.00 58.03 101 GLY A N 1
ATOM 826 C CA . GLY A 1 101 ? -29.109 -1.381 5.684 1.00 58.03 101 GLY A CA 1
ATOM 827 C C . GLY A 1 101 ? -28.745 -1.594 7.155 1.00 58.03 101 GLY A C 1
ATOM 828 O O . GLY A 1 101 ? -28.017 -0.807 7.763 1.00 58.03 101 GLY A O 1
ATOM 829 N N . THR A 1 102 ? -29.236 -2.684 7.738 1.00 56.38 102 THR A N 1
ATOM 830 C CA . THR A 1 102 ? -28.869 -3.100 9.095 1.00 56.38 102 THR A CA 1
ATOM 831 C C . THR A 1 102 ? -27.364 -3.339 9.194 1.00 56.38 102 THR A C 1
ATOM 833 O O . THR A 1 102 ? -26.802 -4.102 8.409 1.00 56.38 102 THR A O 1
ATOM 836 N N . ILE A 1 103 ? -26.718 -2.701 10.173 1.00 58.97 103 ILE A N 1
ATOM 837 C CA . ILE A 1 103 ? -25.312 -2.940 10.510 1.00 58.97 103 ILE A CA 1
ATOM 838 C C . ILE A 1 103 ? -25.206 -4.393 10.992 1.00 58.97 103 ILE A C 1
ATOM 840 O O . ILE A 1 103 ? -25.721 -4.733 12.056 1.00 58.97 103 ILE A O 1
ATOM 844 N N . SER 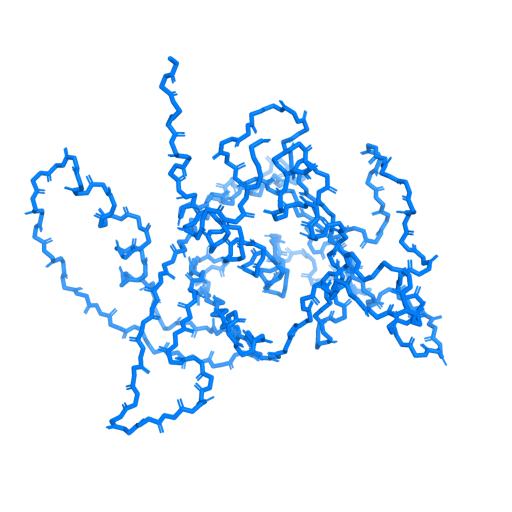A 1 104 ? -24.593 -5.261 10.184 1.00 60.84 104 SER A N 1
ATOM 845 C CA . SER A 1 104 ? -24.295 -6.645 10.567 1.00 60.84 104 SER A CA 1
ATOM 846 C C . SER A 1 104 ? -23.472 -6.681 11.857 1.00 60.84 104 SER A C 1
ATOM 848 O O . SER A 1 104 ? -22.738 -5.740 12.140 1.00 60.84 104 SER A O 1
ATOM 850 N N . ASN A 1 105 ? -23.538 -7.774 12.624 1.00 65.81 105 ASN A N 1
ATOM 851 C CA . ASN A 1 105 ? -22.678 -7.958 13.797 1.00 65.81 105 ASN A CA 1
ATOM 852 C C . ASN A 1 105 ? -21.199 -7.917 13.381 1.00 65.81 105 ASN A C 1
ATOM 854 O O . ASN A 1 105 ? -20.665 -8.880 12.831 1.00 65.81 105 ASN A O 1
ATOM 858 N N . ILE A 1 106 ? -20.551 -6.784 13.637 1.00 71.50 106 ILE A N 1
ATOM 859 C CA . ILE A 1 106 ? -19.153 -6.555 13.297 1.00 71.50 106 ILE A CA 1
ATOM 860 C C . ILE A 1 106 ? -18.288 -7.244 14.353 1.00 71.50 106 ILE A C 1
ATOM 862 O O . ILE A 1 106 ? -18.292 -6.863 15.522 1.00 71.50 106 ILE A O 1
ATOM 866 N N . THR A 1 107 ? -17.537 -8.260 13.936 1.00 77.69 107 THR A N 1
ATOM 867 C CA . THR A 1 107 ? -16.524 -8.897 14.786 1.00 77.69 107 THR A CA 1
ATOM 868 C C . THR A 1 107 ? -15.165 -8.306 14.442 1.00 77.69 107 THR A C 1
ATOM 870 O O . THR A 1 107 ? -14.780 -8.288 13.273 1.00 77.69 107 THR A O 1
ATOM 873 N N . VAL A 1 108 ? -14.438 -7.823 15.451 1.00 83.31 108 VAL A N 1
ATOM 874 C CA . VAL A 1 108 ? -13.068 -7.325 15.276 1.00 83.31 108 VAL A CA 1
ATOM 875 C C . VAL A 1 108 ? -12.113 -8.523 15.322 1.00 83.31 108 VAL A C 1
ATOM 877 O O . VAL A 1 108 ? -12.052 -9.195 16.357 1.00 83.31 108 VAL A O 1
ATOM 880 N N . PRO A 1 109 ? -11.391 -8.838 14.231 1.00 91.00 109 PRO A N 1
ATOM 881 C CA . PRO A 1 109 ? -10.449 -9.949 14.226 1.00 91.00 109 PRO A CA 1
ATOM 882 C C . PRO A 1 109 ? -9.260 -9.671 15.154 1.00 91.00 109 PRO A C 1
ATOM 884 O O . PRO A 1 109 ? -8.875 -8.525 15.378 1.00 91.00 109 PRO A O 1
ATOM 887 N N . GLN A 1 110 ? -8.642 -10.736 15.667 1.00 94.00 110 GLN A N 1
ATOM 888 C CA . GLN A 1 110 ? -7.347 -10.615 16.334 1.00 94.00 110 GLN A CA 1
ATOM 889 C C . GLN A 1 110 ? -6.261 -10.363 15.288 1.00 94.00 110 GLN A C 1
ATOM 891 O O . GLN A 1 110 ? -6.235 -11.031 14.252 1.00 94.00 110 GLN A O 1
ATOM 896 N N . GLU A 1 111 ? -5.362 -9.426 15.580 1.00 95.38 111 GLU A N 1
ATOM 897 C CA . GLU A 1 111 ? -4.285 -8.987 14.690 1.00 95.38 111 GLU A CA 1
ATOM 898 C C . GLU A 1 111 ? -2.946 -9.549 15.182 1.00 95.38 111 GLU A C 1
ATOM 900 O O . GLU A 1 111 ? -2.578 -9.373 16.342 1.00 95.38 111 GLU A O 1
ATOM 905 N N . THR A 1 112 ? -2.205 -10.228 14.307 1.00 96.25 112 THR A N 1
ATOM 906 C CA . THR A 1 112 ? -0.848 -10.721 14.590 1.00 96.25 112 THR A CA 1
ATOM 907 C C . THR A 1 112 ? 0.136 -10.066 13.633 1.00 96.25 112 THR A C 1
ATOM 909 O O . THR A 1 112 ? 0.032 -10.250 12.421 1.00 96.25 112 THR A O 1
ATOM 912 N N . LEU A 1 113 ? 1.092 -9.303 14.167 1.00 95.31 113 LEU A N 1
ATOM 913 C CA . LEU A 1 113 ? 2.114 -8.633 13.364 1.00 95.31 113 LEU A CA 1
ATOM 914 C C . LEU A 1 113 ? 2.995 -9.657 12.636 1.00 95.31 113 LEU A C 1
ATOM 916 O O . LEU A 1 113 ? 3.554 -10.548 13.270 1.00 95.31 113 LEU A O 1
ATOM 920 N N . ILE A 1 114 ? 3.126 -9.506 11.317 1.00 93.00 114 ILE A N 1
ATOM 921 C CA . ILE A 1 114 ? 4.056 -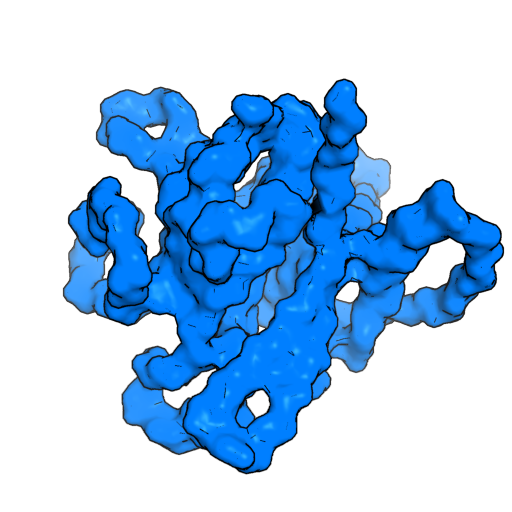10.286 10.487 1.00 93.00 114 ILE A CA 1
ATOM 922 C C . ILE A 1 114 ? 5.336 -9.478 10.276 1.00 93.00 114 ILE A C 1
ATOM 924 O O . ILE A 1 114 ? 6.431 -9.961 10.543 1.00 93.00 114 ILE A O 1
ATOM 928 N N . ALA A 1 115 ? 5.190 -8.246 9.787 1.00 92.56 115 ALA A N 1
ATOM 929 C CA . ALA A 1 115 ? 6.299 -7.354 9.477 1.00 92.56 115 ALA A CA 1
ATOM 930 C C . ALA A 1 115 ? 5.852 -5.893 9.570 1.00 92.56 115 ALA A C 1
ATOM 932 O O . ALA A 1 115 ? 4.670 -5.580 9.430 1.00 92.56 115 ALA A O 1
ATOM 933 N N . ASN A 1 116 ? 6.794 -4.986 9.778 1.00 95.94 116 ASN A N 1
ATOM 934 C CA . ASN A 1 116 ? 6.568 -3.552 9.705 1.00 95.94 116 ASN A CA 1
ATOM 935 C C . ASN A 1 116 ? 7.809 -2.848 9.170 1.00 95.94 116 ASN A C 1
ATOM 937 O O . ASN A 1 116 ? 8.885 -3.434 9.058 1.00 95.94 116 ASN A O 1
ATOM 941 N N . GLY A 1 117 ? 7.639 -1.576 8.845 1.00 95.19 117 GLY A N 1
ATOM 942 C CA . GLY A 1 117 ? 8.734 -0.775 8.352 1.00 95.19 117 GLY A CA 1
ATOM 943 C C . GLY A 1 117 ? 8.317 0.643 8.035 1.00 95.19 117 GLY A C 1
ATOM 944 O O . GLY A 1 117 ? 7.268 1.142 8.462 1.00 95.19 117 GLY A O 1
ATOM 945 N N . THR A 1 118 ? 9.172 1.285 7.263 1.00 95.06 118 THR A N 1
ATOM 946 C CA . THR A 1 118 ? 9.035 2.667 6.843 1.00 95.06 118 THR A CA 1
ATOM 947 C C . THR A 1 118 ? 8.975 2.748 5.326 1.00 95.06 118 THR A C 1
ATOM 949 O O . THR A 1 118 ? 9.222 1.785 4.600 1.00 95.06 118 THR A O 1
ATOM 952 N N . PHE A 1 119 ? 8.608 3.912 4.814 1.00 92.81 119 PHE A N 1
ATOM 953 C CA . PHE A 1 119 ? 8.824 4.241 3.416 1.00 92.81 119 PHE A CA 1
ATOM 954 C C . PHE A 1 119 ? 9.261 5.692 3.290 1.00 92.81 119 PHE A C 1
ATOM 956 O O . PHE A 1 119 ? 9.067 6.508 4.188 1.00 92.81 119 PHE A O 1
ATOM 963 N N . THR A 1 120 ? 9.875 6.042 2.168 1.00 87.56 120 THR A N 1
ATOM 964 C CA . THR A 1 120 ? 10.230 7.431 1.883 1.00 87.56 120 THR A CA 1
ATOM 965 C C . THR A 1 120 ? 9.374 7.965 0.757 1.00 87.56 120 THR A C 1
ATOM 967 O O . THR A 1 120 ? 9.335 7.386 -0.327 1.00 87.56 120 THR A O 1
ATOM 970 N N . LEU A 1 121 ? 8.720 9.100 0.990 1.00 82.44 121 LEU A N 1
ATOM 971 C CA . LEU A 1 121 ? 8.033 9.823 -0.071 1.00 82.44 121 LEU A CA 1
ATOM 972 C C . LEU A 1 121 ? 9.029 10.563 -0.981 1.00 82.44 121 LEU A C 1
ATOM 974 O O . LEU A 1 121 ? 10.076 11.012 -0.500 1.00 82.44 121 LEU A O 1
ATOM 978 N N . PRO A 1 122 ? 8.682 10.764 -2.266 1.00 70.88 122 PRO A N 1
ATOM 979 C CA . PRO A 1 122 ? 9.455 11.601 -3.179 1.00 70.88 122 PRO A CA 1
ATOM 980 C C . PRO A 1 122 ? 9.664 13.007 -2.592 1.00 70.88 122 PRO A C 1
ATOM 982 O O . PRO A 1 122 ? 8.694 13.722 -2.324 1.00 70.88 122 PRO A O 1
ATOM 985 N N . LYS A 1 123 ? 10.917 13.432 -2.387 1.00 63.34 123 LYS A N 1
ATOM 986 C CA . LYS A 1 123 ? 11.233 14.788 -1.905 1.00 63.34 123 LYS A CA 1
ATOM 987 C C . LYS A 1 123 ? 11.421 15.745 -3.079 1.00 63.34 123 LYS A C 1
ATOM 989 O O . LYS A 1 123 ? 12.068 15.431 -4.070 1.00 63.34 123 LYS A O 1
ATOM 994 N N . SER A 1 124 ? 10.855 16.947 -2.964 1.00 46.03 124 SER A N 1
ATOM 995 C CA . SER A 1 124 ? 10.819 17.927 -4.058 1.00 46.03 124 SER A CA 1
ATOM 996 C C . SER A 1 124 ? 12.038 18.857 -4.146 1.00 46.03 124 SER A C 1
ATOM 998 O O . SER A 1 124 ? 12.055 19.697 -5.043 1.00 46.03 124 SER A O 1
ATOM 1000 N N . SER A 1 125 ? 13.015 18.791 -3.239 1.00 46.97 125 SER A N 1
ATOM 1001 C CA . SER A 1 125 ? 13.936 19.927 -3.072 1.00 46.97 125 SER A CA 1
ATOM 1002 C C . SER A 1 125 ? 15.317 19.602 -2.505 1.00 46.97 125 SER A C 1
ATOM 1004 O O . SER A 1 125 ? 15.921 20.494 -1.920 1.00 46.97 125 SER A O 1
ATOM 1006 N N . ASP A 1 126 ? 15.828 18.375 -2.633 1.00 44.88 126 ASP A N 1
ATOM 1007 C CA . ASP A 1 126 ? 17.219 18.121 -2.242 1.00 44.88 126 ASP A CA 1
ATOM 1008 C C . ASP A 1 126 ? 18.165 18.368 -3.437 1.00 44.88 126 ASP A C 1
ATOM 1010 O O . ASP A 1 126 ? 18.149 17.597 -4.397 1.00 44.88 126 ASP A O 1
ATOM 1014 N N . PRO A 1 127 ? 18.971 19.447 -3.436 1.00 44.34 127 PRO A N 1
ATOM 1015 C CA . PRO A 1 127 ? 19.857 19.779 -4.548 1.00 44.34 127 PRO A CA 1
ATOM 1016 C C . PRO A 1 127 ? 21.033 18.805 -4.717 1.00 44.34 127 PRO A C 1
ATOM 1018 O O . PRO A 1 127 ? 21.636 18.797 -5.791 1.00 44.34 127 PRO A O 1
ATOM 1021 N N . GLN A 1 128 ? 21.355 17.964 -3.720 1.00 44.59 128 GLN A N 1
ATOM 1022 C CA . GLN A 1 128 ? 22.331 16.876 -3.903 1.00 44.59 128 GLN A CA 1
ATOM 1023 C C . GLN A 1 128 ? 21.751 15.690 -4.676 1.00 44.59 128 GLN A C 1
ATOM 1025 O O . GLN A 1 128 ? 22.500 14.933 -5.292 1.00 44.59 128 GLN A O 1
ATOM 1030 N N . TYR A 1 129 ? 20.427 15.558 -4.692 1.00 46.53 129 TYR A N 1
ATOM 1031 C CA . TYR A 1 129 ? 19.727 14.480 -5.366 1.00 46.53 129 TYR A CA 1
ATOM 1032 C C . TYR A 1 129 ? 18.761 15.091 -6.368 1.00 46.53 129 TYR A C 1
ATOM 1034 O O . TYR A 1 129 ? 17.558 15.204 -6.122 1.00 46.53 129 TYR A O 1
ATOM 1042 N N . LYS A 1 130 ? 19.309 15.517 -7.513 1.00 39.28 130 LYS A N 1
ATOM 1043 C CA . LYS A 1 130 ? 18.511 15.829 -8.700 1.00 39.28 130 LYS A CA 1
ATOM 1044 C C . LYS A 1 130 ? 17.547 14.660 -8.929 1.00 39.28 130 LYS A C 1
ATOM 1046 O O . LYS A 1 130 ? 17.943 13.625 -9.439 1.00 39.28 130 LYS A O 1
ATOM 1051 N N . GLU A 1 131 ? 16.292 14.882 -8.539 1.00 46.12 131 GLU A N 1
ATOM 1052 C CA . GLU A 1 131 ? 15.125 14.040 -8.796 1.00 46.12 131 GLU A CA 1
ATOM 1053 C C . GLU A 1 131 ? 14.929 12.793 -7.904 1.00 46.12 131 GLU A C 1
ATOM 1055 O O . GLU A 1 131 ? 14.860 11.676 -8.404 1.00 46.12 131 GLU A O 1
ATOM 1060 N N . TRP A 1 132 ? 14.656 12.971 -6.601 1.00 49.84 132 TRP A N 1
ATOM 1061 C CA . TRP A 1 132 ? 13.906 11.960 -5.821 1.00 49.84 132 TRP A CA 1
ATOM 1062 C C . TRP A 1 132 ? 12.473 11.831 -6.373 1.00 49.84 132 TRP A C 1
ATOM 1064 O O . TRP A 1 132 ? 11.523 12.418 -5.851 1.00 49.84 132 TRP A O 1
ATOM 1074 N N . LYS A 1 133 ? 12.321 11.112 -7.489 1.00 62.62 133 LYS A N 1
ATOM 1075 C CA . LYS A 1 133 ? 11.041 10.738 -8.123 1.00 62.62 133 LYS A CA 1
ATOM 1076 C C . LYS A 1 133 ? 10.480 9.427 -7.565 1.00 62.62 133 LYS A C 1
ATOM 1078 O O . LYS A 1 133 ? 9.335 9.089 -7.859 1.00 62.62 133 LYS A O 1
ATOM 1083 N N . THR A 1 134 ? 11.283 8.710 -6.791 1.00 76.00 134 THR A N 1
ATOM 1084 C CA . THR A 1 134 ? 11.090 7.333 -6.342 1.00 76.00 134 THR A CA 1
ATOM 1085 C C . THR A 1 134 ? 10.511 7.286 -4.928 1.00 76.00 134 THR A C 1
ATOM 1087 O O . THR A 1 134 ? 10.818 8.122 -4.077 1.00 76.00 134 THR A O 1
ATOM 1090 N N . LEU A 1 135 ? 9.646 6.307 -4.672 1.00 87.75 135 LEU A N 1
ATOM 1091 C CA . LEU A 1 135 ? 9.314 5.873 -3.316 1.00 87.75 135 LEU A CA 1
ATOM 1092 C C . LEU A 1 135 ? 10.169 4.649 -2.990 1.00 87.75 135 LEU A C 1
ATOM 1094 O O . LEU A 1 135 ? 10.328 3.776 -3.840 1.00 87.75 135 LEU A O 1
ATOM 1098 N N . TYR A 1 136 ? 10.714 4.589 -1.776 1.00 87.44 136 TYR A N 1
ATOM 1099 C CA . TYR A 1 136 ? 11.559 3.483 -1.322 1.00 87.44 136 TYR A CA 1
ATOM 1100 C C . TYR A 1 136 ? 10.992 2.862 -0.048 1.00 87.44 136 TYR A C 1
ATOM 1102 O O . TYR A 1 136 ? 10.581 3.593 0.853 1.00 87.44 136 TYR A O 1
ATOM 1110 N N . ILE A 1 137 ? 10.987 1.532 0.015 1.00 90.56 137 ILE A N 1
ATOM 1111 C CA . ILE A 1 137 ? 10.576 0.726 1.169 1.00 90.56 137 ILE A CA 1
ATOM 1112 C C . ILE A 1 137 ? 11.822 -0.027 1.650 1.00 90.56 137 ILE A C 1
ATOM 1114 O O . ILE A 1 137 ? 12.148 -1.072 1.080 1.00 90.56 137 ILE A O 1
ATOM 1118 N N . PRO A 1 138 ? 12.561 0.508 2.639 1.00 87.06 138 PRO A N 1
ATOM 1119 C CA . PRO A 1 138 ? 13.869 -0.016 3.014 1.00 87.06 138 PRO A CA 1
ATOM 1120 C C . PRO A 1 138 ? 13.865 -1.471 3.457 1.00 87.06 138 PRO A C 1
ATOM 1122 O O . PRO A 1 138 ? 14.745 -2.223 3.061 1.00 87.06 138 PRO A O 1
ATOM 1125 N N . GLU A 1 139 ? 12.885 -1.865 4.261 1.00 87.31 139 GLU A N 1
ATOM 1126 C CA . GLU A 1 139 ? 12.854 -3.175 4.911 1.00 87.31 139 GLU A CA 1
ATOM 1127 C C . GLU A 1 139 ? 12.498 -4.304 3.934 1.00 87.31 139 GLU A C 1
ATOM 1129 O O . GLU A 1 139 ? 12.755 -5.470 4.219 1.00 87.31 139 GLU A O 1
ATOM 1134 N N . LEU A 1 140 ? 11.930 -3.960 2.774 1.00 85.81 140 LEU A N 1
ATOM 1135 C CA . LEU A 1 140 ? 11.656 -4.894 1.678 1.00 85.81 140 LEU A CA 1
ATOM 1136 C C . LEU A 1 140 ? 12.622 -4.715 0.502 1.00 85.81 140 LEU A C 1
ATOM 1138 O O . LEU A 1 140 ? 12.558 -5.468 -0.464 1.00 85.81 140 LEU A O 1
ATOM 1142 N N . GLU A 1 141 ? 13.481 -3.698 0.573 1.00 83.94 141 GLU A N 1
ATOM 1143 C CA . GLU A 1 141 ? 14.342 -3.238 -0.511 1.00 83.94 141 GLU A CA 1
ATOM 1144 C C . GLU A 1 141 ? 13.573 -3.002 -1.830 1.00 83.94 141 GLU A C 1
ATOM 1146 O O . GLU A 1 141 ? 14.000 -3.395 -2.915 1.00 83.94 141 GLU A O 1
ATOM 1151 N N . ILE A 1 142 ? 12.398 -2.367 -1.746 1.00 86.06 142 ILE A N 1
ATOM 1152 C CA . ILE A 1 142 ? 11.520 -2.113 -2.900 1.00 86.06 142 ILE A CA 1
ATOM 1153 C C . ILE A 1 142 ? 11.579 -0.646 -3.319 1.00 86.06 142 ILE A C 1
ATOM 1155 O O . ILE A 1 142 ? 11.498 0.255 -2.483 1.00 86.06 142 ILE A O 1
ATOM 1159 N N . PHE A 1 143 ? 11.622 -0.408 -4.630 1.00 85.94 143 PHE A N 1
ATOM 1160 C CA . PHE A 1 143 ? 11.525 0.919 -5.236 1.00 85.94 143 PHE A CA 1
ATOM 1161 C C . PHE A 1 143 ? 10.285 1.039 -6.114 1.00 85.94 143 PHE A C 1
ATOM 1163 O O . PHE A 1 143 ? 9.962 0.133 -6.879 1.00 85.94 143 PHE A O 1
ATOM 1170 N N . VAL A 1 144 ? 9.637 2.199 -6.068 1.00 87.44 144 VAL A N 1
ATOM 1171 C CA . VAL A 1 144 ? 8.528 2.569 -6.951 1.00 87.44 144 VAL A CA 1
ATOM 1172 C C . VAL A 1 144 ? 8.934 3.807 -7.745 1.00 87.44 144 VAL A C 1
ATOM 1174 O O . VAL A 1 144 ? 9.181 4.862 -7.157 1.00 87.44 144 VAL A O 1
ATOM 1177 N N . THR A 1 145 ? 9.024 3.695 -9.071 1.00 83.31 145 THR A N 1
ATOM 1178 C CA . THR A 1 145 ? 9.470 4.796 -9.944 1.00 83.31 145 THR A CA 1
ATOM 1179 C C . THR A 1 145 ? 8.362 5.796 -10.231 1.00 83.31 145 THR A C 1
ATOM 1181 O O . THR A 1 145 ? 7.183 5.469 -10.151 1.00 83.31 145 THR A O 1
ATOM 1184 N N . ASP A 1 146 ? 8.748 7.027 -10.584 1.00 79.50 146 ASP A N 1
ATOM 1185 C CA . ASP A 1 146 ? 7.841 8.097 -11.032 1.00 79.50 146 ASP A CA 1
ATOM 1186 C C . ASP A 1 146 ? 6.657 8.388 -10.089 1.00 79.50 146 ASP A C 1
ATOM 1188 O O . ASP A 1 146 ? 5.653 8.981 -10.493 1.00 79.50 146 ASP A O 1
ATOM 1192 N N . MET A 1 147 ? 6.788 8.049 -8.803 1.00 84.75 147 MET A N 1
ATOM 1193 C CA . MET A 1 147 ? 5.705 8.140 -7.828 1.00 84.75 147 MET A CA 1
ATOM 1194 C C . MET A 1 147 ? 5.197 9.577 -7.668 1.00 84.75 147 MET A C 1
ATOM 1196 O O . MET A 1 147 ? 3.996 9.804 -7.541 1.00 84.75 147 MET A O 1
ATOM 1200 N N . LYS A 1 148 ? 6.087 10.578 -7.750 1.00 81.50 148 LYS A N 1
ATOM 1201 C CA . LYS A 1 148 ? 5.681 11.995 -7.731 1.00 81.50 148 LYS A CA 1
ATOM 1202 C C . LYS A 1 148 ? 4.717 12.311 -8.878 1.00 81.50 148 LYS A C 1
ATOM 1204 O O . LYS A 1 148 ? 3.630 12.820 -8.630 1.00 81.50 148 LYS A O 1
ATOM 1209 N N . LYS A 1 149 ? 5.105 11.969 -10.110 1.00 79.69 149 LYS A N 1
ATOM 1210 C CA . LYS A 1 149 ? 4.310 12.211 -11.322 1.00 79.69 149 LYS A CA 1
ATOM 1211 C C . LYS A 1 149 ? 2.996 11.435 -11.291 1.00 79.69 149 LYS A C 1
ATOM 1213 O O . LYS A 1 149 ? 1.955 12.003 -11.596 1.00 79.69 149 LYS A O 1
ATOM 1218 N N . PHE A 1 150 ? 3.033 10.172 -10.869 1.00 82.81 150 PHE A N 1
ATOM 1219 C CA . PHE A 1 150 ? 1.846 9.334 -10.692 1.00 82.81 150 PHE A CA 1
ATOM 1220 C C . PHE A 1 150 ? 0.804 9.977 -9.761 1.00 82.81 150 PHE A C 1
ATOM 1222 O O . PHE A 1 150 ? -0.397 9.985 -10.061 1.00 82.81 150 PHE A O 1
ATOM 1229 N N . LEU A 1 151 ? 1.261 10.541 -8.637 1.00 81.62 151 LEU A N 1
ATOM 1230 C CA . LEU A 1 151 ? 0.392 11.179 -7.652 1.00 81.62 151 LEU A CA 1
ATOM 1231 C C . LEU A 1 151 ? -0.157 12.526 -8.127 1.00 81.62 151 LEU A C 1
ATOM 1233 O O . LEU A 1 151 ? -1.320 12.829 -7.861 1.00 81.62 151 LEU A O 1
ATOM 1237 N N . THR A 1 152 ? 0.649 13.326 -8.829 1.00 76.69 152 THR A N 1
ATOM 1238 C CA . THR A 1 152 ? 0.283 14.705 -9.179 1.00 76.69 152 THR A CA 1
ATOM 1239 C C . THR A 1 152 ? -0.365 14.863 -10.546 1.00 76.69 152 THR A C 1
ATOM 1241 O O . THR A 1 152 ? -1.040 15.861 -10.750 1.00 76.69 152 THR A O 1
ATOM 1244 N N . GLU A 1 153 ? -0.179 13.942 -11.488 1.00 77.19 153 GLU A N 1
ATOM 1245 C CA . GLU A 1 153 ? -0.586 14.130 -12.885 1.00 77.19 153 GLU A CA 1
ATOM 1246 C C . GLU A 1 153 ? -1.236 12.853 -13.445 1.00 77.19 153 GLU A C 1
ATOM 1248 O O . GLU A 1 153 ? -0.578 11.825 -13.616 1.00 77.19 153 GLU A O 1
ATOM 1253 N N . TYR A 1 154 ? -2.524 12.919 -13.809 1.00 74.38 154 TYR A N 1
ATOM 1254 C CA . TYR A 1 154 ? -3.279 11.752 -14.301 1.00 74.38 154 TYR A CA 1
ATOM 1255 C C . TYR A 1 154 ? -2.644 11.058 -15.508 1.00 74.38 154 TYR A C 1
ATOM 1257 O O . TYR A 1 154 ? -2.720 9.838 -15.637 1.00 74.38 154 TYR A O 1
ATOM 1265 N N . LYS A 1 155 ? -1.994 11.818 -16.398 1.00 75.69 155 LYS A N 1
ATOM 1266 C CA . LYS A 1 155 ? -1.346 11.259 -17.594 1.00 75.69 155 LYS A CA 1
ATOM 1267 C C . LYS A 1 155 ? -0.235 10.259 -17.260 1.00 75.69 155 LYS A C 1
ATOM 1269 O O . LYS A 1 155 ? 0.086 9.442 -18.113 1.00 75.69 155 LYS A O 1
ATOM 1274 N N . TYR A 1 156 ? 0.325 10.311 -16.048 1.00 77.44 156 TYR A N 1
ATOM 1275 C CA . TYR A 1 156 ? 1.383 9.404 -15.612 1.00 77.44 156 TYR A CA 1
ATOM 1276 C C . TYR A 1 156 ? 0.877 8.187 -14.822 1.00 77.44 156 TYR A C 1
ATOM 1278 O O . TYR A 1 156 ? 1.681 7.314 -14.502 1.00 77.44 156 TYR A O 1
ATOM 1286 N N . GLU A 1 157 ? -0.435 8.068 -14.558 1.00 74.75 157 GLU A N 1
ATOM 1287 C CA . GLU A 1 157 ? -1.011 6.873 -13.913 1.00 74.75 157 GLU A CA 1
ATOM 1288 C C . GLU A 1 157 ? -0.593 5.550 -14.568 1.00 74.75 157 GLU A C 1
ATOM 1290 O O . GLU A 1 157 ? -0.247 4.636 -13.827 1.00 74.75 157 GLU A O 1
ATOM 1295 N N . PRO A 1 158 ? -0.573 5.415 -15.909 1.00 76.19 158 PRO A N 1
ATOM 1296 C CA . PRO A 1 158 ? -0.240 4.150 -16.569 1.00 76.19 158 PRO A CA 1
ATOM 1297 C C . PRO A 1 158 ? 1.220 3.697 -16.456 1.00 76.19 158 PRO A C 1
ATOM 1299 O O . PRO A 1 158 ? 1.539 2.594 -16.889 1.00 76.19 158 PRO A O 1
ATOM 1302 N N . PHE A 1 159 ? 2.120 4.548 -15.959 1.00 77.94 159 PHE A N 1
ATOM 1303 C CA . PHE A 1 159 ? 3.566 4.364 -16.123 1.00 77.94 159 PHE A CA 1
ATOM 1304 C C . PHE A 1 159 ? 4.288 3.978 -14.826 1.00 77.94 159 PHE A C 1
ATOM 1306 O O . PHE A 1 159 ? 5.514 3.890 -14.811 1.00 77.94 159 PHE A O 1
ATOM 1313 N N . LEU A 1 160 ? 3.545 3.723 -13.745 1.00 85.31 160 LEU A N 1
ATOM 1314 C CA . LEU A 1 160 ? 4.112 3.305 -12.465 1.00 85.31 160 LEU A CA 1
ATOM 1315 C C . LEU A 1 160 ? 4.692 1.884 -12.553 1.00 85.31 160 LEU A C 1
ATOM 1317 O O . LEU A 1 160 ? 4.025 0.958 -13.032 1.00 85.31 160 LEU A O 1
ATOM 1321 N N . ARG A 1 161 ? 5.918 1.717 -12.051 1.00 86.56 161 ARG A N 1
ATOM 1322 C CA . ARG A 1 161 ? 6.652 0.445 -11.999 1.00 86.56 161 ARG A CA 1
ATOM 1323 C C . ARG A 1 161 ? 7.255 0.247 -10.610 1.00 86.56 161 ARG A C 1
ATOM 1325 O O . ARG A 1 161 ? 7.660 1.211 -9.959 1.00 86.56 161 ARG A O 1
ATOM 1332 N N . VAL A 1 162 ? 7.309 -1.002 -10.167 1.00 88.50 162 VAL A N 1
ATOM 1333 C CA . VAL A 1 162 ? 7.786 -1.425 -8.849 1.00 88.50 162 VAL A CA 1
ATOM 1334 C C . VAL A 1 162 ? 8.875 -2.472 -9.038 1.00 88.50 162 VAL A C 1
ATOM 1336 O O . VAL A 1 162 ? 8.698 -3.440 -9.779 1.00 88.50 162 VAL A O 1
ATOM 1339 N N . PHE A 1 163 ? 9.995 -2.289 -8.350 1.00 85.31 163 PHE A N 1
ATOM 1340 C CA . PHE A 1 163 ? 11.198 -3.097 -8.499 1.00 85.31 163 PHE A CA 1
ATOM 1341 C C . PHE A 1 163 ? 11.679 -3.611 -7.144 1.00 85.31 163 PHE A C 1
ATOM 1343 O O . PHE A 1 163 ? 11.615 -2.879 -6.157 1.00 85.31 163 PHE A O 1
ATOM 1350 N N . SER A 1 164 ? 12.202 -4.837 -7.118 1.00 81.19 164 SER A N 1
ATOM 1351 C CA . SER A 1 164 ? 12.859 -5.422 -5.941 1.00 81.19 164 SER A CA 1
ATOM 1352 C C . SER A 1 164 ? 14.382 -5.327 -6.054 1.00 81.19 164 SER A C 1
ATOM 1354 O O . SER A 1 164 ? 14.952 -5.605 -7.117 1.00 81.19 164 SER A O 1
ATOM 1356 N N . GLN A 1 165 ? 15.045 -4.953 -4.956 1.00 72.12 165 GLN A N 1
ATOM 1357 C CA . GLN A 1 165 ? 16.500 -4.914 -4.859 1.00 72.12 165 GLN A CA 1
ATOM 1358 C C . GLN A 1 165 ? 17.124 -6.237 -4.406 1.00 72.12 165 GLN A C 1
ATOM 1360 O O . GLN A 1 165 ? 18.322 -6.416 -4.591 1.00 72.12 165 GLN A O 1
ATOM 1365 N N . GLN A 1 166 ? 16.346 -7.192 -3.897 1.00 63.31 166 GLN A N 1
ATOM 1366 C CA . GLN A 1 166 ? 16.884 -8.460 -3.379 1.00 63.31 166 GLN A CA 1
ATOM 1367 C C . GLN A 1 166 ? 17.701 -9.247 -4.431 1.00 63.31 166 GLN A C 1
ATOM 1369 O O . GLN A 1 166 ? 18.531 -10.083 -4.094 1.00 63.31 166 GLN A O 1
ATOM 1374 N N . ASN A 1 167 ? 17.542 -8.910 -5.716 1.00 50.91 167 ASN A N 1
ATOM 1375 C CA . ASN A 1 167 ? 18.297 -9.459 -6.845 1.00 50.91 167 ASN A CA 1
ATOM 1376 C C . ASN A 1 167 ? 19.564 -8.650 -7.217 1.00 50.91 167 ASN A C 1
ATOM 1378 O O . ASN A 1 167 ? 20.143 -8.854 -8.288 1.00 50.91 167 ASN A O 1
ATOM 1382 N N . PHE A 1 168 ? 19.992 -7.697 -6.385 1.00 49.75 168 PHE A N 1
ATOM 1383 C CA . PHE A 1 168 ? 21.200 -6.902 -6.592 1.00 49.75 168 PHE A CA 1
ATOM 1384 C C . PHE A 1 168 ? 22.362 -7.451 -5.775 1.00 49.75 168 PHE A C 1
ATOM 1386 O O . PHE A 1 168 ? 22.532 -7.162 -4.595 1.00 49.75 168 PHE A O 1
ATOM 1393 N N . ASN A 1 169 ? 23.236 -8.184 -6.456 1.00 43.50 169 ASN A N 1
ATOM 1394 C CA . ASN A 1 169 ? 24.521 -8.620 -5.926 1.00 43.50 169 ASN A CA 1
ATOM 1395 C C . ASN A 1 169 ? 25.503 -7.434 -5.854 1.00 43.50 169 ASN A C 1
ATOM 1397 O O . ASN A 1 169 ? 26.416 -7.336 -6.673 1.00 43.50 169 ASN A O 1
ATOM 1401 N N . THR A 1 170 ? 25.311 -6.466 -4.949 1.00 46.16 170 THR A N 1
ATOM 1402 C CA . THR A 1 170 ? 26.217 -5.305 -4.891 1.00 46.16 170 THR A CA 1
ATOM 1403 C C . THR A 1 170 ? 26.499 -4.792 -3.481 1.00 46.16 170 THR A C 1
ATOM 1405 O O . THR A 1 170 ? 25.630 -4.286 -2.783 1.00 46.16 170 THR A O 1
ATOM 1408 N N . SER A 1 171 ? 27.784 -4.840 -3.128 1.00 44.50 171 SER A N 1
ATOM 1409 C CA . SER A 1 171 ? 28.450 -4.412 -1.891 1.00 44.50 171 SER A CA 1
ATOM 1410 C C . SER A 1 171 ? 28.564 -2.887 -1.692 1.00 44.50 171 SER A C 1
ATOM 1412 O O . SER A 1 171 ? 29.486 -2.408 -1.031 1.00 44.50 171 SER A O 1
ATOM 1414 N N . LYS A 1 172 ? 27.652 -2.091 -2.261 1.00 43.72 172 LYS A N 1
ATOM 1415 C CA . LYS A 1 172 ? 27.603 -0.628 -2.084 1.00 43.72 172 LYS A CA 1
ATOM 1416 C C . LYS A 1 172 ? 26.206 -0.202 -1.642 1.00 43.72 172 LYS A C 1
ATOM 1418 O O . LYS A 1 172 ? 25.231 -0.879 -1.937 1.00 43.72 172 LYS A O 1
ATOM 1423 N N . SER A 1 173 ? 26.131 0.902 -0.896 1.00 49.53 173 SER A N 1
ATOM 1424 C CA . SER A 1 173 ? 24.919 1.396 -0.229 1.00 49.53 173 SER A CA 1
ATOM 1425 C C . SER A 1 173 ? 23.669 1.299 -1.117 1.00 49.53 173 SER A C 1
ATOM 1427 O O . SER A 1 173 ? 23.540 1.990 -2.130 1.00 49.53 173 SER A O 1
ATOM 1429 N N . ALA A 1 174 ? 22.738 0.436 -0.695 1.00 51.22 174 ALA A N 1
ATOM 1430 C CA . ALA A 1 174 ? 21.577 -0.036 -1.451 1.00 51.22 174 ALA A CA 1
ATOM 1431 C C . ALA A 1 174 ? 20.802 1.081 -2.185 1.00 51.22 174 ALA A C 1
ATOM 1433 O O . ALA A 1 174 ? 20.439 0.945 -3.353 1.00 51.22 174 ALA A O 1
ATOM 1434 N N . LYS A 1 175 ? 20.665 2.244 -1.540 1.00 49.94 175 LYS A N 1
ATOM 1435 C CA . LYS A 1 175 ? 19.900 3.398 -2.032 1.00 49.94 175 LYS A CA 1
ATOM 1436 C C . LYS A 1 175 ? 20.449 4.047 -3.309 1.00 49.94 175 LYS A C 1
ATOM 1438 O O . LYS A 1 175 ? 19.664 4.467 -4.144 1.00 49.94 175 LYS A O 1
ATOM 1443 N N . GLN A 1 176 ? 21.770 4.144 -3.485 1.00 48.06 176 GLN A N 1
ATOM 1444 C CA . GLN A 1 176 ? 22.352 4.883 -4.624 1.00 48.06 176 GLN A CA 1
ATOM 1445 C C . GLN A 1 176 ? 22.470 4.039 -5.900 1.00 48.06 176 GLN A C 1
ATOM 1447 O O . GLN A 1 176 ? 22.587 4.583 -6.999 1.00 48.06 176 GLN A O 1
ATOM 1452 N N . GLN A 1 177 ? 22.478 2.712 -5.763 1.00 48.25 177 GLN A N 1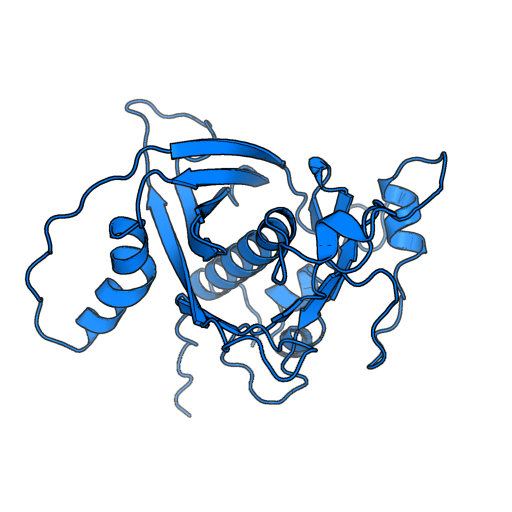
ATOM 1453 C CA . GLN A 1 177 ? 22.659 1.792 -6.884 1.00 48.25 177 GLN A CA 1
ATOM 1454 C C . GLN A 1 177 ? 21.327 1.259 -7.421 1.00 48.25 177 GLN A C 1
ATOM 1456 O O . GLN A 1 177 ? 21.211 1.066 -8.634 1.00 48.25 177 GLN A O 1
ATOM 1461 N N . GLY A 1 178 ? 20.318 1.114 -6.550 1.00 50.09 178 GLY A N 1
ATOM 1462 C CA . GLY A 1 178 ? 18.941 0.829 -6.952 1.00 50.09 178 GLY A CA 1
ATOM 1463 C C . GLY A 1 178 ? 18.447 1.834 -7.992 1.00 50.09 178 GLY A C 1
ATOM 1464 O O . GLY A 1 178 ? 18.022 1.420 -9.057 1.00 50.09 178 GLY A O 1
ATOM 1465 N N . GLU A 1 179 ? 18.653 3.136 -7.767 1.00 53.25 179 GLU A N 1
ATOM 1466 C CA . GLU A 1 179 ? 18.198 4.202 -8.677 1.00 53.25 179 GLU A CA 1
ATOM 1467 C C . GLU A 1 179 ? 18.963 4.265 -10.008 1.00 53.25 179 GLU A C 1
ATOM 1469 O O . GLU A 1 179 ? 18.344 4.376 -11.061 1.00 53.25 179 GLU A O 1
ATOM 1474 N N . LYS A 1 180 ? 20.299 4.126 -9.999 1.00 52.25 180 LYS A N 1
ATOM 1475 C CA . LYS A 1 180 ? 21.124 4.156 -11.231 1.00 52.25 180 LYS A CA 1
ATOM 1476 C C . LYS A 1 180 ? 20.887 2.980 -12.176 1.00 52.25 180 LYS A C 1
ATOM 1478 O O . LYS A 1 180 ? 21.342 2.999 -13.314 1.00 52.25 180 LYS A O 1
ATOM 1483 N N . SER A 1 181 ? 20.271 1.922 -11.670 1.00 48.62 181 SER A N 1
ATOM 1484 C CA . SER A 1 181 ? 20.002 0.698 -12.416 1.00 48.62 181 SER A CA 1
ATOM 1485 C C . SER A 1 181 ? 18.535 0.555 -12.808 1.00 48.62 181 SER A C 1
ATOM 1487 O O . SER A 1 181 ? 18.183 -0.431 -13.457 1.00 48.62 181 SER A O 1
ATOM 1489 N N . MET A 1 182 ? 17.688 1.519 -12.428 1.00 59.34 182 MET A N 1
ATOM 1490 C CA . MET A 1 182 ? 16.330 1.601 -12.946 1.00 59.34 182 MET A CA 1
ATOM 1491 C C . MET A 1 182 ? 16.399 2.198 -14.351 1.00 59.34 182 MET A C 1
ATOM 1493 O O . MET A 1 182 ? 17.150 3.151 -14.571 1.00 59.34 182 MET A O 1
ATOM 1497 N N . PRO A 1 183 ? 15.635 1.666 -15.313 1.00 58.25 183 PRO A N 1
ATOM 1498 C CA . PRO A 1 183 ? 15.596 2.248 -16.643 1.00 58.25 183 PRO A CA 1
ATOM 1499 C C . PRO A 1 183 ? 15.103 3.701 -16.558 1.00 58.25 183 PRO A C 1
ATOM 1501 O O . PRO A 1 183 ? 13.987 3.957 -16.112 1.00 58.25 183 PRO A O 1
ATOM 1504 N N . GLU A 1 184 ? 15.940 4.648 -16.994 1.00 56.41 184 GLU A N 1
ATOM 1505 C CA . GLU A 1 184 ? 15.606 6.083 -17.029 1.00 56.41 184 GLU A CA 1
ATOM 1506 C C . GLU A 1 184 ? 14.437 6.381 -17.984 1.00 56.41 184 GLU A C 1
ATOM 1508 O O . GLU A 1 184 ? 13.716 7.364 -17.812 1.00 56.41 184 GLU A O 1
ATOM 1513 N N . ASN A 1 185 ? 14.227 5.504 -18.973 1.00 64.00 185 ASN A N 1
ATOM 1514 C CA . ASN A 1 185 ? 13.154 5.591 -19.951 1.00 64.00 185 ASN A CA 1
ATOM 1515 C C . ASN A 1 185 ? 12.148 4.458 -19.751 1.00 64.00 185 ASN A C 1
ATOM 1517 O O . ASN A 1 185 ? 12.508 3.284 -19.653 1.00 64.00 185 ASN A O 1
ATOM 1521 N N . TRP A 1 186 ? 10.865 4.810 -19.744 1.00 67.75 186 TRP A N 1
ATOM 1522 C CA . TRP A 1 186 ? 9.797 3.821 -19.732 1.00 67.75 186 TRP A CA 1
ATOM 1523 C C . TRP A 1 186 ? 9.791 2.997 -21.032 1.00 67.75 186 TRP A C 1
ATOM 1525 O O . TRP A 1 186 ? 9.983 3.538 -22.122 1.00 67.75 186 TRP A O 1
ATOM 1535 N N . SER A 1 187 ? 9.525 1.695 -20.915 1.00 72.62 187 SER A N 1
ATOM 1536 C CA . SER A 1 187 ? 9.401 0.747 -22.027 1.00 72.62 187 SER A CA 1
ATOM 1537 C C . SER A 1 187 ? 8.179 -0.155 -21.826 1.00 72.62 187 SER A C 1
ATOM 1539 O O . SER A 1 187 ? 7.770 -0.411 -20.694 1.00 72.62 187 SER A O 1
ATOM 1541 N N . GLN A 1 188 ? 7.606 -0.665 -22.921 1.00 72.69 188 GLN A N 1
ATOM 1542 C CA . GLN A 1 188 ? 6.513 -1.650 -22.860 1.00 72.69 188 GLN A CA 1
ATOM 1543 C C . GLN A 1 188 ? 6.984 -3.021 -22.352 1.00 72.69 188 GLN A C 1
ATOM 1545 O O . GLN A 1 188 ? 6.226 -3.762 -21.716 1.00 72.69 188 GLN A O 1
ATOM 1550 N N . GLU A 1 189 ? 8.241 -3.357 -22.631 1.00 77.62 189 GLU A N 1
ATOM 1551 C CA . GLU A 1 189 ? 8.844 -4.618 -22.223 1.00 77.62 189 GLU A CA 1
ATOM 1552 C C . GLU A 1 189 ? 8.982 -4.677 -20.695 1.00 77.62 189 GLU A C 1
ATOM 1554 O O . GLU A 1 189 ? 9.422 -3.694 -20.082 1.00 77.62 189 GLU A O 1
ATOM 1559 N N . PRO A 1 190 ? 8.571 -5.788 -20.055 1.00 73.31 190 PRO A N 1
ATOM 1560 C CA . PRO A 1 190 ? 8.779 -5.971 -18.627 1.00 73.31 190 PRO A CA 1
ATOM 1561 C C . PRO A 1 190 ? 10.281 -6.002 -18.342 1.00 73.31 190 PRO A C 1
ATOM 1563 O O . PRO A 1 190 ? 11.044 -6.657 -19.045 1.00 73.31 190 PRO A O 1
ATOM 1566 N N . HIS A 1 191 ? 10.707 -5.284 -17.309 1.00 77.31 191 HIS A N 1
ATOM 1567 C CA . HIS A 1 191 ? 12.091 -5.353 -16.857 1.00 77.31 191 HIS A CA 1
ATOM 1568 C C . HIS A 1 191 ? 12.268 -6.592 -15.970 1.00 77.31 191 HIS A C 1
ATOM 1570 O O . HIS A 1 191 ? 11.403 -6.883 -15.149 1.00 77.31 191 HIS A O 1
ATOM 1576 N N . ASP A 1 192 ? 13.405 -7.284 -16.047 1.00 74.88 192 ASP A N 1
ATOM 1577 C CA . ASP A 1 192 ? 13.623 -8.539 -15.302 1.00 74.88 192 ASP A CA 1
ATOM 1578 C C . ASP A 1 192 ? 13.496 -8.401 -13.781 1.00 74.88 192 ASP A C 1
ATOM 1580 O O . ASP A 1 192 ? 13.230 -9.373 -13.081 1.00 74.88 192 ASP A O 1
ATOM 1584 N N . ARG A 1 193 ? 13.674 -7.186 -13.265 1.00 76.75 193 ARG A N 1
ATOM 1585 C CA . ARG A 1 193 ? 13.571 -6.849 -11.833 1.00 76.75 193 ARG A CA 1
ATOM 1586 C C . ARG A 1 193 ? 12.236 -6.218 -11.432 1.00 76.75 193 ARG A C 1
ATOM 1588 O O . ARG A 1 193 ? 12.062 -5.854 -10.272 1.00 76.75 193 ARG A O 1
ATOM 1595 N N . GLU A 1 194 ? 11.341 -6.018 -12.393 1.00 81.94 194 GLU A N 1
ATOM 1596 C CA . GLU A 1 194 ? 9.996 -5.508 -12.148 1.00 81.94 194 GLU A CA 1
ATOM 1597 C C . GLU A 1 194 ? 9.171 -6.603 -11.466 1.00 81.94 194 GLU A C 1
ATOM 1599 O O . GLU A 1 194 ? 9.002 -7.696 -12.008 1.00 81.94 194 GLU A O 1
ATOM 1604 N N . ILE A 1 195 ? 8.679 -6.303 -10.266 1.00 84.56 195 ILE A N 1
ATOM 1605 C CA . ILE A 1 195 ? 7.772 -7.182 -9.512 1.00 84.56 195 ILE A CA 1
ATOM 1606 C C . ILE A 1 195 ? 6.317 -6.775 -9.710 1.00 84.56 195 ILE A C 1
ATOM 1608 O O . ILE A 1 195 ? 5.413 -7.590 -9.574 1.00 84.56 195 ILE A O 1
ATOM 1612 N N . MET A 1 196 ? 6.068 -5.512 -10.060 1.00 88.19 196 MET A N 1
ATOM 1613 C CA . MET A 1 196 ? 4.721 -5.007 -10.278 1.00 88.19 196 MET A CA 1
ATOM 1614 C C . MET A 1 196 ? 4.733 -3.786 -11.204 1.00 88.19 196 MET A C 1
ATOM 1616 O O . MET A 1 196 ? 5.635 -2.953 -11.153 1.00 88.19 196 MET A O 1
ATOM 1620 N N . ARG A 1 197 ? 3.707 -3.653 -12.046 1.00 86.50 197 ARG A N 1
ATOM 1621 C CA . ARG A 1 197 ? 3.498 -2.497 -12.932 1.00 86.50 197 ARG A CA 1
ATOM 1622 C C . ARG A 1 197 ? 2.025 -2.187 -13.119 1.00 86.50 197 ARG A C 1
ATOM 1624 O O . ARG A 1 197 ? 1.170 -3.026 -12.870 1.00 86.50 197 ARG A O 1
ATOM 1631 N N . MET A 1 198 ? 1.712 -1.003 -13.619 1.00 84.56 198 MET A N 1
ATOM 1632 C CA . MET A 1 198 ? 0.344 -0.670 -14.020 1.00 84.56 198 MET A CA 1
ATOM 1633 C C . MET A 1 198 ? -0.099 -1.488 -15.239 1.00 84.56 198 MET A C 1
ATOM 1635 O O . MET A 1 198 ? 0.661 -1.671 -16.187 1.00 84.56 198 MET A O 1
ATOM 1639 N N . ALA A 1 199 ? -1.339 -1.982 -15.204 1.00 72.62 199 ALA A N 1
ATOM 1640 C CA . ALA A 1 199 ? -1.911 -2.821 -16.261 1.00 72.62 199 ALA A CA 1
ATOM 1641 C C . ALA A 1 199 ? -2.607 -2.004 -17.365 1.00 72.62 199 ALA A C 1
ATOM 1643 O O . ALA A 1 199 ? -2.699 -2.428 -18.516 1.00 72.62 199 ALA A O 1
ATOM 1644 N N . ALA A 1 200 ? -3.140 -0.834 -17.008 1.00 65.00 200 ALA A N 1
ATOM 1645 C CA . ALA A 1 200 ? -3.949 -0.015 -17.900 1.00 65.00 200 ALA A CA 1
ATOM 1646 C C . ALA A 1 200 ? -3.077 0.993 -18.667 1.00 65.00 200 ALA A C 1
ATOM 1648 O O . ALA A 1 200 ? -2.933 2.142 -18.253 1.00 65.00 200 ALA A O 1
ATOM 1649 N N . PHE A 1 201 ? -2.525 0.581 -19.813 1.00 60.31 201 PHE A N 1
ATOM 1650 C CA . PHE A 1 201 ? -1.771 1.453 -20.728 1.00 60.31 201 PHE A CA 1
ATOM 1651 C C . PHE A 1 201 ? -2.705 2.366 -21.535 1.00 60.31 201 PHE A C 1
ATOM 1653 O O . PHE A 1 201 ? -3.002 2.117 -22.699 1.00 60.31 201 PHE A O 1
ATOM 1660 N N . GLY A 1 202 ? -3.241 3.410 -20.900 1.00 51.34 202 GLY A N 1
ATOM 1661 C CA . GLY A 1 202 ? -4.141 4.369 -21.558 1.00 51.34 202 GLY A CA 1
ATOM 1662 C C . GLY A 1 202 ? -5.587 3.883 -21.749 1.00 51.34 202 GLY A C 1
ATOM 1663 O O . GLY A 1 202 ? -6.433 4.672 -22.165 1.00 51.34 202 GLY A O 1
ATOM 1664 N N . ALA A 1 203 ? -5.905 2.641 -21.368 1.00 49.72 203 ALA A N 1
ATOM 1665 C CA . ALA A 1 203 ? -7.229 2.014 -21.479 1.00 49.72 203 ALA A CA 1
ATOM 1666 C C . ALA A 1 203 ? -8.192 2.363 -20.317 1.00 49.72 203 ALA A C 1
ATOM 1668 O O . ALA A 1 203 ? -8.892 1.504 -19.786 1.00 49.72 203 ALA A O 1
ATOM 1669 N N . GLY A 1 204 ? -8.230 3.641 -19.925 1.00 53.75 204 GLY A N 1
ATOM 1670 C CA . GLY A 1 204 ? -9.131 4.166 -18.891 1.00 53.75 204 GLY A CA 1
ATOM 1671 C C . GLY A 1 204 ? -8.402 4.688 -17.650 1.00 53.75 204 GLY A C 1
ATOM 1672 O O . GLY A 1 204 ? -7.557 4.017 -17.073 1.00 53.75 204 GLY A O 1
ATOM 1673 N N . ARG A 1 205 ? -8.754 5.913 -17.236 1.00 59.12 205 ARG A N 1
ATOM 1674 C CA . ARG A 1 205 ? -8.093 6.707 -16.174 1.00 59.12 205 ARG A CA 1
ATOM 1675 C C . ARG A 1 205 ? -8.861 6.702 -14.841 1.00 59.12 205 ARG A C 1
ATOM 1677 O O . ARG A 1 205 ? -8.682 7.567 -13.992 1.00 59.12 205 ARG A O 1
ATOM 1684 N N . GLY A 1 206 ? -9.806 5.771 -14.695 1.00 61.28 206 GLY A N 1
ATOM 1685 C CA . GLY A 1 206 ? -10.758 5.751 -13.578 1.00 61.28 206 GLY A CA 1
ATOM 1686 C C . GLY A 1 206 ? -10.426 4.754 -12.468 1.00 61.28 206 GLY A C 1
ATOM 1687 O O . GLY A 1 206 ? -10.933 4.894 -11.359 1.00 61.28 206 GLY A O 1
ATOM 1688 N N . LYS A 1 207 ? -9.591 3.744 -12.740 1.00 72.12 207 LYS A N 1
ATOM 1689 C CA . LYS A 1 207 ? -9.339 2.620 -11.826 1.00 72.12 207 LYS A CA 1
ATOM 1690 C C . LYS A 1 207 ? -7.840 2.376 -11.674 1.00 72.12 207 LYS A C 1
ATOM 1692 O O . LYS A 1 207 ? -7.094 2.483 -12.640 1.00 72.12 207 LYS A O 1
ATOM 1697 N N . LEU A 1 208 ? -7.416 2.042 -10.457 1.00 78.38 208 LEU A N 1
ATOM 1698 C CA . LEU A 1 208 ? -6.064 1.552 -10.192 1.00 78.38 208 LEU A CA 1
ATOM 1699 C C . LEU A 1 208 ? -6.034 0.045 -10.489 1.00 78.38 208 LEU A C 1
ATOM 1701 O O . LEU A 1 208 ? -6.736 -0.724 -9.836 1.00 78.38 208 LEU A O 1
ATOM 1705 N N . THR A 1 209 ? -5.249 -0.363 -11.485 1.00 82.81 209 THR A N 1
ATOM 1706 C CA . THR A 1 209 ? -5.076 -1.770 -11.876 1.00 82.81 209 THR A CA 1
ATOM 1707 C C . THR A 1 209 ? -3.599 -2.046 -12.092 1.00 82.81 209 THR A C 1
ATOM 1709 O O . THR A 1 209 ? -2.939 -1.323 -12.841 1.00 82.81 209 THR A O 1
ATOM 1712 N N . MET A 1 210 ? -3.092 -3.096 -11.451 1.00 85.25 210 MET A N 1
ATOM 1713 C CA . MET A 1 210 ? -1.681 -3.465 -11.482 1.00 85.25 210 MET A CA 1
ATOM 1714 C C . MET A 1 210 ? -1.525 -4.927 -11.900 1.00 85.25 210 MET A C 1
ATOM 1716 O O . MET A 1 210 ? -2.355 -5.764 -11.561 1.00 85.25 210 MET A O 1
ATOM 1720 N N . CYS A 1 211 ? -0.476 -5.216 -12.661 1.00 85.12 211 CYS A N 1
ATOM 1721 C CA . CYS A 1 211 ? 0.017 -6.561 -12.907 1.00 85.12 211 CYS A CA 1
ATOM 1722 C C . CYS A 1 211 ? 1.167 -6.816 -11.943 1.00 85.12 211 CYS A C 1
ATOM 1724 O O . CYS A 1 211 ? 2.089 -6.003 -11.872 1.00 85.12 211 CYS A O 1
ATOM 1726 N N . VAL A 1 212 ? 1.114 -7.937 -11.240 1.00 83.75 212 VAL A N 1
ATOM 1727 C CA . VAL A 1 212 ? 2.158 -8.384 -10.319 1.00 83.75 212 VAL A CA 1
ATOM 1728 C C . VAL A 1 212 ? 2.768 -9.648 -10.902 1.00 83.75 212 VAL A C 1
ATOM 1730 O O . VAL A 1 212 ? 2.048 -10.471 -11.471 1.00 83.75 212 VAL A O 1
ATOM 1733 N N . ARG A 1 213 ? 4.091 -9.766 -10.841 1.00 78.12 213 ARG A N 1
ATOM 1734 C CA . ARG A 1 213 ? 4.783 -10.993 -11.221 1.00 78.12 213 ARG A CA 1
ATOM 1735 C C . ARG A 1 213 ? 4.539 -12.018 -10.113 1.00 78.12 213 ARG A C 1
ATOM 1737 O O . ARG A 1 213 ? 4.769 -11.712 -8.953 1.00 78.12 213 ARG A O 1
ATOM 1744 N N . GLU A 1 214 ? 4.050 -13.203 -10.468 1.00 68.75 214 GLU A N 1
ATOM 1745 C CA . GLU A 1 214 ? 3.889 -14.295 -9.501 1.00 68.75 214 GLU A CA 1
ATOM 1746 C C . GLU A 1 214 ? 5.257 -14.703 -8.928 1.00 68.75 214 GLU A C 1
ATOM 1748 O O . GLU A 1 214 ? 6.284 -14.538 -9.590 1.00 68.75 214 GLU A O 1
ATOM 1753 N N . TYR A 1 215 ? 5.266 -15.252 -7.709 1.00 57.84 215 TYR A N 1
ATOM 1754 C CA . TYR A 1 215 ? 6.457 -15.613 -6.918 1.00 57.84 215 TYR A CA 1
ATOM 1755 C C . TYR A 1 215 ? 7.363 -16.713 -7.540 1.00 57.84 215 TYR A C 1
ATOM 1757 O O . TYR A 1 215 ? 8.154 -17.357 -6.851 1.00 57.84 215 TYR A O 1
ATOM 1765 N N . GLU A 1 216 ? 7.295 -16.970 -8.846 1.00 48.94 216 GLU A N 1
ATOM 1766 C CA . GLU A 1 216 ? 8.181 -17.931 -9.499 1.00 48.94 216 GLU A CA 1
ATOM 1767 C C . GLU A 1 216 ? 9.645 -17.433 -9.453 1.00 48.94 216 GLU A C 1
ATOM 1769 O O . GLU A 1 216 ? 10.018 -16.455 -10.100 1.00 48.94 216 GLU A O 1
ATOM 1774 N N . HIS A 1 217 ? 10.472 -18.158 -8.684 1.00 43.84 217 HIS A N 1
ATOM 1775 C CA . HIS A 1 217 ? 11.945 -18.108 -8.632 1.00 43.84 217 HIS A CA 1
ATOM 1776 C C . HIS A 1 217 ? 12.650 -17.022 -7.791 1.00 43.84 217 HIS A C 1
ATOM 1778 O O . HIS A 1 217 ? 13.719 -16.552 -8.177 1.00 43.84 217 HIS A O 1
ATOM 1784 N N . TYR A 1 218 ? 12.160 -16.694 -6.589 1.00 41.59 218 TYR A N 1
ATOM 1785 C CA . TYR A 1 218 ? 12.939 -15.869 -5.635 1.00 41.59 218 TYR A CA 1
ATOM 1786 C C . TYR A 1 218 ? 13.852 -16.647 -4.678 1.00 41.59 218 TYR A C 1
ATOM 1788 O O . TYR A 1 218 ? 14.733 -16.071 -4.047 1.00 41.59 218 TYR A O 1
ATOM 1796 N N . MET A 1 219 ? 13.697 -17.963 -4.599 1.00 38.22 219 MET A N 1
ATOM 1797 C CA . MET A 1 219 ? 14.607 -18.865 -3.899 1.00 38.22 219 MET A CA 1
ATOM 1798 C C . MET A 1 219 ? 14.802 -20.054 -4.832 1.00 38.22 219 MET A C 1
ATOM 1800 O O . MET A 1 219 ? 13.824 -20.520 -5.413 1.00 38.22 219 MET A O 1
ATOM 1804 N N . GLY A 1 220 ? 16.035 -20.520 -5.030 1.00 38.66 220 GLY A N 1
ATOM 1805 C CA . GLY A 1 220 ? 16.385 -21.644 -5.915 1.00 38.66 220 GLY A CA 1
ATOM 1806 C C . GLY A 1 220 ? 15.858 -23.007 -5.453 1.00 38.66 220 GLY A C 1
ATOM 1807 O O . GLY A 1 220 ? 16.559 -24.003 -5.573 1.00 38.66 220 GLY A O 1
ATOM 1808 N N . ASP A 1 221 ? 14.653 -23.040 -4.898 1.00 36.81 221 ASP A N 1
ATOM 1809 C CA . ASP A 1 221 ? 13.998 -24.208 -4.356 1.00 36.81 221 ASP A CA 1
ATOM 1810 C C . ASP A 1 221 ? 12.709 -24.429 -5.149 1.00 36.81 221 ASP A C 1
ATOM 1812 O O . ASP A 1 221 ? 11.647 -23.870 -4.859 1.00 36.81 221 ASP A O 1
ATOM 1816 N N . GLU A 1 222 ? 12.830 -25.215 -6.222 1.00 41.34 222 GLU A N 1
ATOM 1817 C CA . GLU A 1 222 ? 11.710 -25.581 -7.090 1.00 41.34 222 GLU A CA 1
ATOM 1818 C C . GLU A 1 222 ? 10.545 -26.160 -6.278 1.00 41.34 222 GLU A C 1
ATOM 1820 O O . GLU A 1 222 ? 9.404 -25.979 -6.666 1.00 41.34 222 GLU A O 1
ATOM 1825 N N . ALA A 1 223 ? 10.793 -26.776 -5.117 1.00 39.56 223 ALA A N 1
ATOM 1826 C CA . ALA A 1 223 ? 9.762 -27.377 -4.273 1.00 39.56 223 ALA A CA 1
ATOM 1827 C C . ALA A 1 223 ? 8.779 -26.366 -3.641 1.00 39.56 223 ALA A C 1
ATOM 1829 O O . ALA A 1 223 ? 7.619 -26.716 -3.412 1.00 39.56 223 ALA A O 1
ATOM 1830 N N . ALA A 1 224 ? 9.199 -25.122 -3.377 1.00 39.25 224 ALA A N 1
ATOM 1831 C CA . ALA A 1 224 ? 8.361 -24.115 -2.715 1.00 39.25 224 ALA A CA 1
ATOM 1832 C C . ALA A 1 224 ? 7.398 -23.398 -3.681 1.00 39.25 224 ALA A C 1
ATOM 1834 O O . ALA A 1 224 ? 6.318 -22.968 -3.267 1.00 39.25 224 ALA A O 1
ATOM 1835 N N . SER A 1 225 ? 7.746 -23.312 -4.970 1.00 40.72 225 SER A N 1
ATOM 1836 C CA . SER A 1 225 ? 6.893 -22.698 -5.998 1.00 40.72 225 SER A CA 1
ATOM 1837 C C . SER A 1 225 ? 5.694 -23.574 -6.384 1.00 40.72 225 SER A C 1
ATOM 1839 O O . SER A 1 225 ? 4.682 -23.055 -6.845 1.00 40.72 225 SER A O 1
ATOM 1841 N N . TYR A 1 226 ? 5.746 -24.890 -6.136 1.00 37.00 226 TYR A N 1
ATOM 1842 C CA . TYR A 1 226 ? 4.644 -25.809 -6.457 1.00 37.00 226 TYR A CA 1
ATOM 1843 C C . TYR A 1 226 ? 3.410 -25.676 -5.548 1.00 37.00 226 TYR A C 1
ATOM 1845 O O . TYR A 1 226 ? 2.367 -26.234 -5.888 1.00 37.00 226 TYR A O 1
ATOM 1853 N N . VAL A 1 227 ? 3.501 -24.976 -4.409 1.00 42.41 227 VAL A N 1
ATOM 1854 C CA . VAL A 1 227 ? 2.438 -24.966 -3.379 1.00 42.41 227 VAL A CA 1
ATOM 1855 C C . VAL A 1 227 ? 1.758 -23.598 -3.214 1.00 42.41 227 VAL A C 1
ATOM 1857 O O . VAL A 1 227 ? 0.625 -23.540 -2.742 1.00 42.41 227 VAL A O 1
ATOM 1860 N N . PHE A 1 228 ? 2.389 -22.501 -3.644 1.00 47.66 228 PHE A N 1
ATOM 1861 C CA . PHE A 1 228 ? 1.874 -21.139 -3.447 1.00 47.66 228 PHE A CA 1
ATOM 1862 C C . PHE A 1 228 ? 1.940 -20.334 -4.756 1.00 47.66 228 PHE A C 1
ATOM 1864 O O . PHE A 1 228 ? 2.895 -19.599 -4.984 1.00 47.66 228 PHE A O 1
ATOM 1871 N N . GLY A 1 229 ? 0.951 -20.489 -5.639 1.00 51.47 229 GLY A N 1
ATOM 1872 C CA . GLY A 1 229 ? 0.796 -19.606 -6.803 1.00 51.47 229 GLY A CA 1
ATOM 1873 C C . GLY A 1 229 ? -0.035 -18.383 -6.430 1.00 51.47 229 GLY A C 1
ATOM 1874 O O . GLY A 1 229 ? -1.135 -18.579 -5.942 1.00 51.47 229 GLY A O 1
ATOM 1875 N N . GLY A 1 230 ? 0.453 -17.160 -6.652 1.00 61.16 230 GLY A N 1
ATOM 1876 C CA . GLY A 1 230 ? -0.235 -15.910 -6.292 1.00 61.16 230 GLY A CA 1
ATOM 1877 C C . GLY A 1 230 ? 0.733 -14.753 -6.017 1.00 61.16 230 GLY A C 1
ATOM 1878 O O . GLY A 1 230 ? 1.940 -14.882 -6.244 1.00 61.16 230 GLY A O 1
ATOM 1879 N N . ILE A 1 231 ? 0.208 -13.619 -5.537 1.00 72.69 231 ILE A N 1
ATOM 1880 C CA . ILE A 1 231 ? 1.012 -12.456 -5.118 1.00 72.69 231 ILE A CA 1
ATOM 1881 C C . ILE A 1 231 ? 1.752 -12.777 -3.811 1.00 72.69 231 ILE A C 1
ATOM 1883 O O . ILE A 1 231 ? 1.155 -13.275 -2.852 1.00 72.69 231 ILE A O 1
ATOM 1887 N N . SER A 1 232 ? 3.045 -12.450 -3.722 1.00 76.81 232 SER A N 1
ATOM 1888 C CA . SER A 1 232 ? 3.765 -12.581 -2.452 1.00 76.81 232 SER A CA 1
ATOM 1889 C C . SER A 1 232 ? 3.176 -11.640 -1.397 1.00 76.81 232 SER A C 1
ATOM 1891 O O . SER A 1 232 ? 2.871 -10.479 -1.666 1.00 76.81 232 SER A O 1
ATOM 1893 N N . GLN A 1 233 ? 3.092 -12.091 -0.142 1.00 80.88 233 GLN A N 1
ATOM 1894 C CA . GLN A 1 233 ? 2.561 -11.268 0.953 1.00 80.88 233 GLN A CA 1
ATOM 1895 C C . GLN A 1 233 ? 3.307 -9.929 1.101 1.00 80.88 233 GLN A C 1
ATOM 1897 O O . GLN A 1 233 ? 2.709 -8.924 1.478 1.00 80.88 233 GLN A O 1
ATOM 1902 N N . THR A 1 234 ? 4.605 -9.899 0.786 1.00 81.62 234 THR A N 1
ATOM 1903 C CA . THR A 1 234 ? 5.429 -8.682 0.832 1.00 81.62 234 THR A CA 1
ATOM 1904 C C . THR A 1 234 ? 5.176 -7.746 -0.349 1.00 81.62 234 THR A C 1
ATOM 1906 O O . THR A 1 234 ? 5.313 -6.534 -0.200 1.00 81.62 234 THR A O 1
ATOM 1909 N N . GLU A 1 235 ? 4.737 -8.261 -1.498 1.00 85.81 235 GLU A N 1
ATOM 1910 C CA . GLU A 1 235 ? 4.374 -7.464 -2.679 1.00 85.81 235 GLU A CA 1
ATOM 1911 C C . GLU A 1 235 ? 3.041 -6.727 -2.492 1.00 85.81 235 GLU A C 1
ATOM 1913 O O . GLU A 1 235 ? 2.785 -5.725 -3.159 1.00 85.81 235 GLU A O 1
ATOM 1918 N N . LEU A 1 236 ? 2.222 -7.131 -1.516 1.00 88.94 236 LEU A N 1
ATOM 1919 C CA . LEU A 1 236 ? 1.035 -6.372 -1.110 1.00 88.94 236 LEU A CA 1
ATOM 1920 C C . LEU A 1 236 ? 1.392 -5.016 -0.490 1.00 88.94 236 LEU A C 1
ATOM 1922 O O . LEU A 1 236 ? 0.606 -4.073 -0.575 1.00 88.94 236 LEU A O 1
ATOM 1926 N N . VAL A 1 237 ? 2.571 -4.894 0.126 1.00 93.88 237 VAL A N 1
ATOM 1927 C CA . VAL A 1 237 ? 3.003 -3.669 0.811 1.00 93.88 237 VAL A CA 1
ATOM 1928 C C . VAL A 1 237 ? 3.162 -2.484 -0.150 1.00 93.88 237 VAL A C 1
ATOM 1930 O O . VAL A 1 237 ? 2.515 -1.460 0.091 1.00 93.88 237 VAL A O 1
ATOM 1933 N N . PRO A 1 238 ? 3.942 -2.561 -1.253 1.00 93.62 238 PRO A N 1
ATOM 1934 C CA . PRO A 1 238 ? 4.008 -1.457 -2.208 1.00 93.62 238 PRO A CA 1
ATOM 1935 C C . PRO A 1 238 ? 2.637 -1.134 -2.804 1.00 93.62 238 PRO A C 1
ATOM 1937 O O . PRO A 1 238 ? 2.305 0.044 -2.930 1.00 93.62 238 PRO A O 1
ATOM 1940 N N . PHE A 1 239 ? 1.806 -2.141 -3.096 1.00 93.06 239 PHE A N 1
ATOM 1941 C CA . PHE A 1 239 ? 0.449 -1.913 -3.596 1.00 93.06 239 PHE A CA 1
ATOM 1942 C C . PHE A 1 239 ? -0.411 -1.113 -2.608 1.00 93.06 239 PHE A C 1
ATOM 1944 O O . PHE A 1 239 ? -1.014 -0.108 -2.990 1.00 93.06 239 PHE A O 1
ATOM 1951 N N . ALA A 1 240 ? -0.426 -1.504 -1.331 1.00 95.12 240 ALA A N 1
ATOM 1952 C CA . ALA A 1 240 ? -1.171 -0.811 -0.285 1.00 95.12 240 ALA A CA 1
ATOM 1953 C C . ALA A 1 240 ? -0.717 0.648 -0.131 1.00 95.12 240 ALA A C 1
ATOM 1955 O O . ALA A 1 240 ? -1.553 1.548 -0.039 1.00 95.12 240 ALA A O 1
ATOM 1956 N N . ILE A 1 241 ? 0.596 0.900 -0.167 1.00 95.56 241 ILE A N 1
ATOM 1957 C CA . ILE A 1 241 ? 1.161 2.254 -0.086 1.00 95.56 241 ILE A CA 1
ATOM 1958 C C . ILE A 1 241 ? 0.743 3.096 -1.301 1.00 95.56 241 ILE A C 1
ATOM 1960 O O . ILE A 1 241 ? 0.283 4.229 -1.138 1.00 95.56 241 ILE A O 1
ATOM 1964 N N . ILE A 1 242 ? 0.847 2.546 -2.517 1.00 93.25 242 ILE A N 1
ATOM 1965 C CA . ILE A 1 242 ? 0.429 3.214 -3.761 1.00 93.25 242 ILE A CA 1
ATOM 1966 C C . ILE A 1 242 ? -1.063 3.561 -3.711 1.00 93.25 242 ILE A C 1
ATOM 1968 O O . ILE A 1 242 ? -1.447 4.697 -4.008 1.00 93.25 242 ILE A O 1
ATOM 1972 N N . ALA A 1 243 ? -1.902 2.605 -3.308 1.00 91.88 243 ALA A N 1
ATOM 1973 C CA . ALA A 1 243 ? -3.345 2.777 -3.219 1.00 91.88 243 ALA A CA 1
ATOM 1974 C C . ALA A 1 243 ? -3.728 3.840 -2.176 1.00 91.88 243 ALA A C 1
ATOM 1976 O O . ALA A 1 243 ? -4.508 4.747 -2.484 1.00 91.88 243 ALA A O 1
ATOM 1977 N N . ALA A 1 244 ? -3.119 3.794 -0.986 1.00 93.19 244 ALA A N 1
ATOM 1978 C CA . ALA A 1 244 ? -3.339 4.766 0.082 1.00 93.19 244 ALA A CA 1
ATOM 1979 C C . ALA A 1 244 ? -2.926 6.187 -0.339 1.00 93.19 244 ALA A C 1
ATOM 1981 O O . ALA A 1 244 ? -3.688 7.143 -0.159 1.00 93.19 244 ALA A O 1
ATOM 1982 N N . LEU A 1 245 ? -1.754 6.343 -0.965 1.00 91.31 245 LEU A N 1
ATOM 1983 C CA . LEU A 1 245 ? -1.286 7.642 -1.452 1.00 91.31 245 LEU A CA 1
ATOM 1984 C C . LEU A 1 245 ? -2.181 8.187 -2.568 1.00 91.31 245 LEU A C 1
ATOM 1986 O O . LEU A 1 245 ? -2.563 9.358 -2.524 1.00 91.31 245 LEU A O 1
ATOM 1990 N N . ARG A 1 246 ? -2.574 7.350 -3.536 1.00 87.50 246 ARG A N 1
ATOM 1991 C CA . ARG A 1 246 ? -3.495 7.748 -4.612 1.00 87.50 246 ARG A CA 1
ATOM 1992 C C . ARG A 1 246 ? -4.841 8.210 -4.054 1.00 87.50 246 ARG A C 1
ATOM 1994 O O . ARG A 1 246 ? -5.352 9.247 -4.484 1.00 87.50 246 ARG A O 1
ATOM 2001 N N . GLN A 1 247 ? -5.404 7.473 -3.093 1.00 86.00 247 GLN A N 1
ATOM 2002 C CA . GLN A 1 247 ? -6.643 7.864 -2.423 1.00 86.00 247 GLN A CA 1
ATOM 2003 C C . GLN A 1 247 ? -6.477 9.225 -1.733 1.00 86.00 247 GLN A C 1
ATOM 2005 O O . GLN A 1 247 ? -7.270 10.133 -1.979 1.00 86.00 247 GLN A O 1
ATOM 2010 N N . ARG A 1 248 ? -5.403 9.417 -0.957 1.00 86.56 248 ARG A N 1
ATOM 2011 C CA . ARG A 1 248 ? -5.161 10.671 -0.232 1.00 86.56 248 ARG A CA 1
ATOM 2012 C C . ARG A 1 248 ? -4.977 11.879 -1.154 1.00 86.56 248 ARG A C 1
ATOM 2014 O O . ARG A 1 248 ? -5.470 12.966 -0.852 1.00 86.56 248 ARG A O 1
ATOM 2021 N N . TYR A 1 249 ? -4.282 11.716 -2.278 1.00 84.25 249 TYR A N 1
ATOM 2022 C CA . TYR A 1 249 ? -4.111 12.786 -3.270 1.00 84.25 249 TYR A CA 1
ATOM 2023 C C . TYR A 1 249 ? -5.419 13.139 -3.982 1.00 84.25 249 TYR A C 1
ATOM 2025 O O . TYR A 1 249 ? -5.652 14.311 -4.278 1.00 84.25 249 TYR A O 1
ATOM 2033 N N . THR A 1 250 ? -6.285 12.147 -4.203 1.00 79.81 250 THR A N 1
ATOM 2034 C CA . THR A 1 250 ? -7.630 12.357 -4.759 1.00 79.81 250 THR A CA 1
ATOM 2035 C C . THR A 1 250 ? -8.507 13.139 -3.776 1.00 79.81 250 THR A C 1
ATOM 2037 O O . THR A 1 250 ? -9.095 14.149 -4.150 1.00 79.81 250 THR A O 1
ATOM 2040 N N . GLU A 1 251 ? -8.536 12.738 -2.502 1.00 80.31 251 GLU A N 1
ATOM 2041 C CA . GLU A 1 251 ? -9.328 13.397 -1.449 1.00 80.31 251 GLU A CA 1
ATOM 2042 C C . GLU A 1 251 ? -8.886 14.838 -1.174 1.00 80.31 251 GLU A C 1
ATOM 2044 O O . GLU A 1 251 ? -9.711 15.709 -0.922 1.00 80.31 251 GLU A O 1
ATOM 2049 N N . THR A 1 252 ? -7.578 15.103 -1.225 1.00 81.50 252 THR A N 1
ATOM 2050 C CA . THR A 1 252 ? -7.018 16.435 -0.937 1.00 81.50 252 THR A CA 1
ATOM 2051 C C . THR A 1 252 ? -6.981 17.365 -2.149 1.00 81.50 252 THR A C 1
ATOM 2053 O O . THR A 1 252 ? -6.454 18.468 -2.031 1.00 81.50 252 THR A O 1
ATOM 2056 N N . GLN A 1 253 ? -7.492 16.931 -3.310 1.00 74.06 253 GLN A N 1
ATOM 2057 C CA . GLN A 1 253 ? -7.465 17.684 -4.574 1.00 74.06 253 GLN A CA 1
ATOM 2058 C C . GLN A 1 253 ? -6.062 18.175 -4.984 1.00 74.06 253 GLN A C 1
ATOM 2060 O O . GLN A 1 253 ? -5.914 19.090 -5.788 1.00 74.06 253 GLN A O 1
ATOM 2065 N N . LYS A 1 254 ? -5.000 17.538 -4.477 1.00 71.69 254 LYS A N 1
ATOM 2066 C CA . LYS A 1 254 ? -3.602 17.858 -4.823 1.00 71.69 254 LYS A CA 1
ATOM 2067 C C . LYS A 1 254 ? -3.174 17.276 -6.170 1.00 71.69 254 LYS A C 1
ATOM 2069 O O . LYS A 1 254 ? -1.999 17.320 -6.530 1.00 71.69 254 LYS A O 1
ATOM 2074 N N . ARG A 1 255 ? -4.121 16.685 -6.889 1.00 67.00 255 ARG A N 1
ATOM 2075 C CA . ARG A 1 255 ? -3.913 16.024 -8.162 1.00 67.00 255 ARG A CA 1
ATOM 2076 C C . ARG A 1 255 ? -4.253 16.987 -9.292 1.00 67.00 255 ARG A C 1
ATOM 2078 O O . ARG A 1 255 ? -5.405 17.390 -9.423 1.00 67.00 255 ARG A O 1
ATOM 2085 N N . GLY A 1 256 ? -3.247 17.360 -10.076 1.00 58.06 256 GLY A N 1
ATOM 2086 C CA . GLY A 1 256 ? -3.415 18.170 -11.275 1.00 58.06 256 GLY A CA 1
ATOM 2087 C C . GLY A 1 256 ? -4.308 17.452 -12.283 1.00 58.06 256 GLY A C 1
ATOM 2088 O O . GLY A 1 256 ? -4.181 16.240 -12.464 1.00 58.06 256 GLY A O 1
ATOM 2089 N N . THR A 1 257 ? -5.226 18.205 -12.888 1.00 48.53 257 THR A N 1
ATOM 2090 C CA . THR A 1 257 ? -6.126 17.759 -13.963 1.00 48.53 257 THR A CA 1
ATOM 2091 C C . THR A 1 257 ? -5.371 17.380 -15.227 1.00 48.53 257 THR A C 1
ATOM 2093 O O . THR A 1 257 ? -4.480 18.169 -15.615 1.00 48.53 257 THR A O 1
#

Foldseek 3Di:
DDPPLQDQPFKDWDWFPPPDPPDPTDIKIKGKAWDADDDPDDDPDFPNTWIKIWIDAPNWTKIWTAGPPQQKIFIKTWPDHQPVRRCRRPVVVCVVPPPDDDDPPGDDTDIGTDDMFGKDDQDDDDPVDPTSLWIATVVQQKIKGNLVCCLAELLCVQQIWMFGCLPPPDPDDSVPVVVVPPPPDGDPDDDPGTQKGFPCPVVDSRDGHMDGDWPPDPDPDPPVSVSHTDRDSVNVHVVSNSSRSNVVSSVVVSHDD

Radius of gyration: 18.91 Å; chains: 1; bounding box: 60×47×48 Å